Protein AF-A0A257JVA7-F1 (afdb_monomer_lite)

Secondary structure (DSSP, 8-state):
-HHHHHHHHHHHHHHHHHHHHHHHHHHHHHHHHT---PPPEEEEEEEEEEEEETT--EEEEESS--SSSPB-TT-EEEEEETT-TTSEEEEEEEEEEEEETT--EEEEEEEEEEEETTSPP-PPEEEEE-EEEEEE-SSSSEEEEEEE----EETTTTPPSEEEEEEEEEEEEETTTEEEEE-BTTBPEEEEEEEE--EEEEE-SS-SS--EEEEEEEESSSPPTTEES----S-TTS--B--SSSSS---S-B-SSSBS----S-TTS--B--SS-SS---S-B-SSSBS----S-TTS--B--SSSSS---S-B-SSSBS----S-TTS-----SSSSS-PPP-

Sequence (346 aa):
MILITLYQIKTKKEIMKRNLHFQSALLFLLFCCLQQAHGQSAGFNSTFIVLDINNGGNAYFDLQAATGNPDFQGANLGNFCEGSGNGIILKGAEHNVYKCGSCDLTNTRLYYSIYPTGSPSGSFVSNTIGYSLGNANGCGGADQRWSDTGYATNLLSGLTPGNYTIEVYSDASTTCFGTIFASNSSNNYKATFTVSGNLTYYVDSDGDGFGNNAGQQVSCMGTPIGYAANNTDCNDNQLQYLDSDGDGFGSNILVGCGVPNNSDCNDAQLQYLDADADGFGANTLVGCGVANNGDCNDGQFQYLDSDGDGFGSVTLVGCGVPNSSDCNDNQLQYLDADGDGFGRNR

Structure (mmCIF, N/CA/C/O backbone):
data_AF-A0A257JVA7-F1
#
_entry.id   AF-A0A257JVA7-F1
#
loop_
_atom_site.group_PDB
_atom_site.id
_atom_site.type_symbol
_atom_site.label_atom_id
_atom_site.label_alt_id
_atom_site.label_comp_id
_atom_site.label_asym_id
_atom_site.label_entity_id
_atom_site.label_seq_id
_atom_site.pdbx_PDB_ins_code
_atom_site.Cartn_x
_atom_site.Cartn_y
_atom_site.Cartn_z
_atom_site.occupancy
_atom_site.B_iso_or_equiv
_atom_site.auth_seq_id
_atom_site.auth_comp_id
_atom_site.auth_asym_id
_atom_site.auth_atom_id
_atom_site.pdbx_PDB_model_num
ATOM 1 N N . MET A 1 1 ? 50.032 -6.813 -105.712 1.00 62.25 1 MET A N 1
ATOM 2 C CA . MET A 1 1 ? 50.123 -7.765 -104.579 1.00 62.25 1 MET A CA 1
ATOM 3 C C . MET A 1 1 ? 50.244 -7.058 -103.223 1.00 62.25 1 MET A C 1
ATOM 5 O O . MET A 1 1 ? 49.449 -7.350 -102.347 1.00 62.25 1 MET A O 1
ATOM 9 N N . ILE A 1 2 ? 51.130 -6.065 -103.062 1.00 65.31 2 ILE A N 1
ATOM 10 C CA . ILE A 1 2 ? 51.379 -5.355 -101.782 1.00 65.31 2 ILE A CA 1
ATOM 11 C C . ILE A 1 2 ? 50.158 -4.574 -101.238 1.00 65.31 2 ILE A C 1
ATOM 13 O O . ILE A 1 2 ? 49.903 -4.589 -100.035 1.00 65.31 2 ILE A O 1
ATOM 17 N N . LEU A 1 3 ? 49.363 -3.936 -102.108 1.00 62.28 3 LEU A N 1
ATOM 18 C CA . LEU A 1 3 ? 48.208 -3.118 -101.695 1.00 62.28 3 LEU A CA 1
ATOM 19 C C . LEU A 1 3 ? 47.080 -3.933 -101.029 1.00 62.28 3 LEU A C 1
ATOM 21 O O . LEU A 1 3 ? 46.464 -3.475 -100.070 1.00 62.28 3 LEU A O 1
ATOM 25 N N . ILE A 1 4 ? 46.836 -5.157 -101.513 1.00 68.69 4 ILE A N 1
ATOM 26 C CA . ILE A 1 4 ? 45.803 -6.059 -100.976 1.00 68.69 4 ILE A CA 1
ATOM 27 C C . ILE A 1 4 ? 46.220 -6.556 -99.588 1.00 68.69 4 ILE A C 1
ATOM 29 O O . ILE A 1 4 ? 45.411 -6.565 -98.663 1.00 68.69 4 ILE A O 1
ATOM 33 N N . THR A 1 5 ? 47.501 -6.889 -99.415 1.00 68.69 5 THR A N 1
ATOM 34 C CA . THR A 1 5 ? 48.052 -7.330 -98.130 1.00 68.69 5 THR A CA 1
ATOM 35 C C . THR A 1 5 ? 47.958 -6.232 -97.066 1.00 68.69 5 THR A C 1
ATOM 37 O O . THR A 1 5 ? 47.549 -6.505 -95.940 1.00 68.69 5 THR A O 1
ATOM 40 N N . LEU A 1 6 ? 48.250 -4.973 -97.415 1.00 67.44 6 LEU A N 1
ATOM 41 C CA . LEU A 1 6 ? 48.135 -3.836 -96.490 1.00 67.44 6 LEU A CA 1
ATOM 42 C C . LEU A 1 6 ? 46.682 -3.542 -96.081 1.00 67.44 6 LEU A C 1
ATOM 44 O O . LEU A 1 6 ? 46.425 -3.264 -94.908 1.00 67.44 6 LEU A O 1
ATOM 48 N N . TYR A 1 7 ? 45.729 -3.644 -97.015 1.00 71.56 7 TYR A N 1
ATOM 49 C CA . TYR A 1 7 ? 44.305 -3.473 -96.710 1.00 71.56 7 TYR A CA 1
ATOM 50 C C . TYR A 1 7 ? 43.803 -4.554 -95.744 1.00 71.56 7 TYR A C 1
ATOM 52 O O . TYR A 1 7 ? 43.194 -4.222 -94.730 1.00 71.56 7 TYR A O 1
ATOM 60 N N . GLN A 1 8 ? 44.150 -5.821 -96.001 1.00 68.38 8 GLN A N 1
ATOM 61 C CA . GLN A 1 8 ? 43.796 -6.956 -95.139 1.00 68.38 8 GLN A CA 1
ATOM 62 C C . GLN A 1 8 ? 44.398 -6.841 -93.731 1.00 68.38 8 GLN A C 1
ATOM 64 O O . GLN A 1 8 ? 43.749 -7.182 -92.746 1.00 68.38 8 GLN A O 1
ATOM 69 N N . ILE A 1 9 ? 45.619 -6.314 -93.598 1.00 69.62 9 ILE A N 1
ATOM 70 C CA . ILE A 1 9 ? 46.236 -6.060 -92.287 1.00 69.62 9 ILE A CA 1
ATOM 71 C C . ILE A 1 9 ? 45.496 -4.939 -91.542 1.00 69.62 9 ILE A C 1
ATOM 73 O O . ILE A 1 9 ? 45.253 -5.062 -90.340 1.00 69.62 9 ILE A O 1
ATOM 77 N N . LYS A 1 10 ? 45.101 -3.862 -92.236 1.00 71.75 10 LYS A N 1
ATOM 78 C CA . LYS A 1 10 ? 44.374 -2.735 -91.631 1.00 71.75 10 LYS A C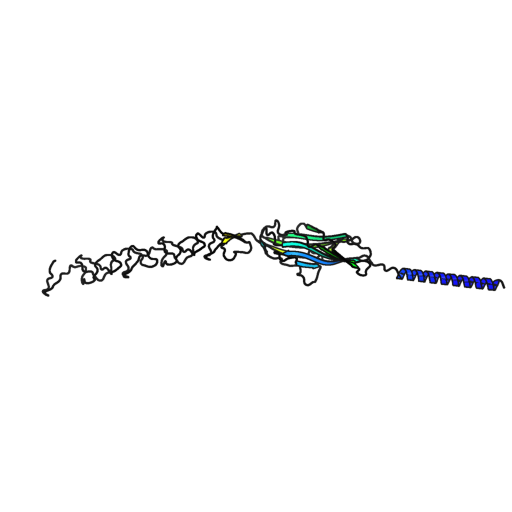A 1
ATOM 79 C C . LYS A 1 10 ? 42.984 -3.156 -91.144 1.00 71.75 10 LYS A C 1
ATOM 81 O O . LYS A 1 10 ? 42.646 -2.869 -90.000 1.00 71.75 10 LYS A O 1
ATOM 86 N N . THR A 1 11 ? 42.215 -3.894 -91.946 1.00 70.56 11 THR A N 1
ATOM 87 C CA . THR A 1 11 ? 40.908 -4.435 -91.527 1.00 70.56 11 THR A CA 1
ATOM 88 C C . THR A 1 11 ? 41.042 -5.430 -90.382 1.00 70.56 11 THR A C 1
ATOM 90 O O . THR A 1 11 ? 40.291 -5.338 -89.414 1.00 70.56 11 THR A O 1
ATOM 93 N N . LYS A 1 12 ? 42.031 -6.333 -90.418 1.00 71.19 12 LYS A N 1
ATOM 94 C CA . LYS A 1 12 ? 42.265 -7.289 -89.323 1.00 71.19 12 LYS A CA 1
ATOM 95 C C . LYS A 1 12 ? 42.646 -6.581 -88.016 1.00 71.19 12 LYS A C 1
ATOM 97 O O . LYS A 1 12 ? 42.184 -6.982 -86.952 1.00 71.19 12 LYS A O 1
ATOM 102 N N . LYS A 1 13 ? 43.436 -5.501 -88.089 1.00 72.19 13 LYS A N 1
ATOM 103 C CA . LYS A 1 13 ? 43.816 -4.669 -86.934 1.00 72.19 13 LYS A CA 1
ATOM 104 C C . LYS A 1 13 ? 42.619 -3.919 -86.341 1.00 72.19 13 LYS A C 1
ATOM 106 O O . LYS A 1 13 ? 42.483 -3.878 -85.123 1.00 72.19 13 LYS A O 1
ATOM 111 N N . GLU A 1 14 ? 41.740 -3.370 -87.175 1.00 71.44 14 GLU A N 1
ATOM 112 C CA . GLU A 1 14 ? 40.527 -2.682 -86.709 1.00 71.44 14 GLU A CA 1
ATOM 113 C C . GLU A 1 14 ? 39.482 -3.658 -86.134 1.00 71.44 14 GLU A C 1
ATOM 115 O O . GLU A 1 14 ? 38.865 -3.365 -85.111 1.00 71.44 14 GLU A O 1
ATOM 120 N N . ILE A 1 15 ? 39.352 -4.869 -86.694 1.00 71.38 15 ILE A N 1
ATOM 121 C CA . ILE A 1 15 ? 38.522 -5.943 -86.116 1.00 71.38 15 ILE A CA 1
ATOM 122 C C . ILE A 1 15 ? 39.077 -6.393 -84.755 1.00 71.38 15 ILE A C 1
ATOM 124 O O . ILE A 1 15 ? 38.313 -6.538 -83.802 1.00 71.38 15 ILE A O 1
ATOM 128 N N . MET A 1 16 ? 40.400 -6.562 -84.629 1.00 70.56 16 MET A N 1
ATOM 129 C CA . MET A 1 16 ? 41.038 -6.912 -83.353 1.00 70.56 16 MET A CA 1
ATOM 130 C C . MET A 1 16 ? 40.849 -5.827 -82.289 1.00 70.56 16 MET A C 1
ATOM 132 O O . MET A 1 16 ? 40.529 -6.161 -81.153 1.00 70.56 16 MET A O 1
ATOM 136 N N . LYS A 1 17 ? 40.979 -4.540 -82.640 1.00 67.81 17 LYS A N 1
ATOM 137 C CA . LYS A 1 17 ? 40.701 -3.435 -81.707 1.00 67.81 17 LYS A CA 1
ATOM 138 C C . LYS A 1 17 ? 39.245 -3.428 -81.252 1.00 67.81 17 LYS A C 1
ATOM 140 O O . LYS A 1 17 ? 38.985 -3.292 -80.063 1.00 67.81 17 LYS A O 1
ATOM 145 N N . ARG A 1 18 ? 38.293 -3.605 -82.173 1.00 69.19 18 ARG A N 1
ATOM 146 C CA . ARG A 1 18 ? 36.862 -3.621 -81.838 1.00 69.19 18 ARG A CA 1
ATOM 147 C C . ARG A 1 18 ? 36.499 -4.802 -80.933 1.00 69.19 18 ARG A C 1
ATOM 149 O O . ARG A 1 18 ? 35.750 -4.617 -79.980 1.00 69.19 18 ARG A O 1
ATOM 156 N N . ASN A 1 19 ? 37.076 -5.979 -81.181 1.00 69.69 19 ASN A N 1
ATOM 157 C CA . ASN A 1 19 ? 36.908 -7.149 -80.316 1.00 69.69 19 ASN A CA 1
ATOM 158 C C . ASN A 1 19 ? 37.582 -6.962 -78.952 1.00 69.69 19 ASN A C 1
ATOM 160 O O . ASN A 1 19 ? 37.012 -7.373 -77.948 1.00 69.69 19 ASN A O 1
ATOM 164 N N . LEU A 1 20 ? 38.744 -6.302 -78.900 1.00 70.38 20 LEU A N 1
ATOM 165 C CA . LEU A 1 20 ? 39.410 -5.962 -77.645 1.00 70.38 20 LEU A CA 1
ATOM 166 C C . LEU A 1 20 ? 38.545 -5.007 -76.816 1.00 70.38 20 LEU A C 1
ATOM 168 O O . LEU A 1 20 ? 38.257 -5.316 -75.671 1.00 70.38 20 LEU A O 1
ATOM 172 N N . HIS A 1 21 ? 38.033 -3.922 -77.405 1.00 71.88 21 HIS A N 1
ATOM 173 C CA . HIS A 1 21 ? 37.126 -2.997 -76.716 1.00 71.88 21 HIS A CA 1
ATOM 174 C C . HIS A 1 21 ? 35.820 -3.668 -76.264 1.00 71.88 21 HIS A C 1
ATOM 176 O O . HIS A 1 21 ? 35.348 -3.387 -75.167 1.00 71.88 21 HIS A O 1
ATOM 182 N N . PHE A 1 22 ? 35.258 -4.581 -77.064 1.00 72.56 22 PHE A N 1
ATOM 183 C CA . PHE A 1 22 ? 34.057 -5.334 -76.695 1.00 72.56 22 PHE A CA 1
ATOM 184 C C . PHE A 1 22 ? 34.316 -6.315 -75.541 1.00 72.56 22 PHE A C 1
ATOM 186 O O . PHE A 1 22 ? 33.516 -6.388 -74.613 1.00 72.56 22 PHE A O 1
ATOM 193 N N . GLN A 1 23 ? 35.452 -7.021 -75.543 1.00 73.06 23 GLN A N 1
ATOM 194 C CA . GLN A 1 23 ? 35.838 -7.898 -74.433 1.00 73.06 23 GLN A CA 1
ATOM 195 C C . GLN A 1 23 ? 36.198 -7.117 -73.169 1.00 73.06 23 GLN A C 1
ATOM 197 O O . GLN A 1 23 ? 35.818 -7.536 -72.080 1.00 73.06 23 GLN A O 1
ATOM 202 N N . SER A 1 24 ? 36.861 -5.965 -73.293 1.00 71.88 24 SER A N 1
ATOM 203 C CA . SER A 1 24 ? 37.104 -5.063 -72.164 1.00 71.88 24 SER A CA 1
ATOM 204 C C . SER A 1 24 ? 35.794 -4.539 -71.577 1.00 71.88 24 SER A C 1
ATOM 206 O O . SER A 1 24 ? 35.646 -4.527 -70.362 1.00 71.88 24 SER A O 1
ATOM 208 N N . ALA A 1 25 ? 34.826 -4.165 -72.420 1.00 72.62 25 ALA A N 1
ATOM 209 C CA . ALA A 1 25 ? 33.511 -3.711 -71.975 1.00 72.62 25 ALA A CA 1
ATOM 210 C C . ALA A 1 25 ? 32.713 -4.832 -71.293 1.00 72.62 25 ALA A C 1
ATOM 212 O O . ALA A 1 25 ? 32.125 -4.592 -70.245 1.00 72.62 25 ALA A O 1
ATOM 213 N N . LEU A 1 26 ? 32.738 -6.058 -71.832 1.00 71.00 26 LEU A N 1
ATOM 214 C CA . LEU A 1 26 ? 32.073 -7.217 -71.230 1.00 71.00 26 LEU A CA 1
ATOM 215 C C . LEU A 1 26 ? 32.715 -7.609 -69.893 1.00 71.00 26 LEU A C 1
ATOM 217 O O . LEU A 1 26 ? 31.995 -7.889 -68.943 1.00 71.00 26 LEU A O 1
ATOM 221 N N . LEU A 1 27 ? 34.050 -7.581 -69.795 1.00 68.06 27 LEU A N 1
ATOM 222 C CA . LEU A 1 27 ? 34.776 -7.846 -68.551 1.00 68.06 27 LEU A CA 1
ATOM 223 C C . LEU A 1 27 ? 34.483 -6.771 -67.496 1.00 68.06 27 LEU A C 1
ATOM 225 O O . LEU A 1 27 ? 34.291 -7.105 -66.334 1.00 68.06 27 LEU A O 1
ATOM 229 N N . PHE A 1 28 ? 34.382 -5.503 -67.902 1.00 65.56 28 PHE A N 1
ATOM 230 C CA . PHE A 1 28 ? 34.006 -4.400 -67.017 1.00 65.56 28 PHE A CA 1
ATOM 231 C C . PHE A 1 28 ? 32.548 -4.516 -66.547 1.00 65.56 28 PHE A C 1
ATOM 233 O O . PHE A 1 28 ? 32.272 -4.293 -65.375 1.00 65.56 28 PHE A O 1
ATOM 240 N N . LEU A 1 29 ? 31.623 -4.936 -67.420 1.00 64.44 29 LEU A N 1
ATOM 241 C CA . LEU A 1 29 ? 30.220 -5.193 -67.066 1.00 64.44 29 LEU A CA 1
ATOM 242 C C . LEU A 1 29 ? 30.076 -6.405 -66.135 1.00 64.44 29 LEU A C 1
ATOM 244 O O . LEU A 1 29 ? 29.329 -6.336 -65.166 1.00 64.44 29 LEU A O 1
ATOM 248 N N . LEU A 1 30 ? 30.832 -7.481 -66.379 1.00 63.28 30 LEU A N 1
ATOM 249 C CA . LEU A 1 30 ? 30.880 -8.654 -65.504 1.00 63.28 30 LEU A CA 1
ATOM 250 C C . LEU A 1 30 ? 31.453 -8.283 -64.127 1.00 63.28 30 LEU A C 1
ATOM 252 O O . LEU A 1 30 ? 30.911 -8.697 -63.109 1.00 63.28 30 LEU A O 1
ATOM 256 N N . PHE A 1 31 ? 32.501 -7.454 -64.095 1.00 63.22 31 PHE A N 1
ATOM 257 C CA . PHE A 1 31 ? 33.099 -6.927 -62.867 1.00 63.22 31 PHE A CA 1
ATOM 258 C C . PHE A 1 31 ? 32.129 -6.008 -62.104 1.00 63.22 31 PHE A C 1
ATOM 260 O O . PHE A 1 31 ? 32.040 -6.101 -60.885 1.00 63.22 31 PHE A O 1
ATOM 267 N N . CYS A 1 32 ? 31.337 -5.193 -62.810 1.00 58.47 32 CYS A N 1
ATOM 268 C CA . CYS A 1 32 ? 30.291 -4.354 -62.214 1.00 58.47 32 CYS A CA 1
ATOM 269 C C . CYS A 1 32 ? 29.108 -5.183 -61.676 1.00 58.47 32 CYS A C 1
ATOM 271 O O . CYS A 1 32 ? 28.587 -4.888 -60.607 1.00 58.47 32 CYS A O 1
ATOM 273 N N . CYS A 1 33 ? 28.708 -6.256 -62.368 1.00 56.75 33 CYS A N 1
ATOM 274 C CA . CYS A 1 33 ? 27.660 -7.175 -61.903 1.00 56.75 33 CYS A CA 1
ATOM 275 C C . CYS A 1 33 ? 28.104 -8.073 -60.733 1.00 56.75 33 CYS A C 1
ATOM 277 O O . CYS A 1 33 ? 27.251 -8.607 -60.029 1.00 56.75 33 CYS A O 1
ATOM 279 N N . LEU A 1 34 ? 29.414 -8.241 -60.517 1.00 56.31 34 LEU A N 1
ATOM 280 C CA . LEU A 1 34 ? 29.990 -8.994 -59.395 1.00 56.31 34 LEU A CA 1
ATOM 281 C C . LEU A 1 34 ? 30.154 -8.153 -58.117 1.00 56.31 34 LEU A C 1
ATOM 283 O O . LEU A 1 34 ? 30.381 -8.717 -57.049 1.00 56.31 34 LEU A O 1
ATOM 287 N N . GLN A 1 35 ? 30.032 -6.824 -58.194 1.00 58.47 35 GLN A N 1
ATOM 288 C CA . GLN A 1 35 ? 30.103 -5.942 -57.030 1.00 58.47 35 GLN A CA 1
ATOM 289 C C . GLN A 1 35 ? 28.697 -5.612 -56.520 1.00 58.47 35 GLN A C 1
ATOM 291 O O . GLN A 1 35 ? 28.107 -4.593 -56.873 1.00 58.47 35 GLN A O 1
ATOM 296 N N . GLN A 1 36 ? 28.158 -6.466 -55.646 1.00 62.56 36 GLN A N 1
ATOM 297 C CA . GLN A 1 36 ? 27.020 -6.099 -54.798 1.00 62.56 36 GLN A CA 1
ATOM 298 C C . GLN A 1 36 ? 27.491 -5.074 -53.753 1.00 62.56 36 GLN A C 1
ATOM 300 O O . GLN A 1 36 ? 27.864 -5.415 -52.633 1.00 62.56 36 GLN A O 1
ATOM 305 N N . ALA A 1 37 ? 27.542 -3.799 -54.140 1.00 66.19 37 ALA A N 1
ATOM 306 C CA . ALA A 1 37 ? 27.802 -2.705 -53.216 1.00 66.19 37 ALA A CA 1
ATOM 307 C C . ALA A 1 37 ? 26.520 -2.407 -52.425 1.00 66.19 37 ALA A C 1
ATOM 309 O O . ALA A 1 37 ? 25.579 -1.808 -52.945 1.00 66.19 37 ALA A O 1
ATOM 310 N N . HIS A 1 38 ? 26.472 -2.847 -51.169 1.00 81.75 38 HIS A N 1
ATOM 311 C CA . HIS A 1 38 ? 25.383 -2.505 -50.258 1.00 81.75 38 HIS A CA 1
ATOM 312 C C . HIS A 1 38 ? 25.655 -1.156 -49.583 1.00 81.75 38 HIS A C 1
ATOM 314 O O . HIS A 1 38 ? 26.766 -0.901 -49.114 1.00 81.75 38 HIS A O 1
ATOM 320 N N . GLY A 1 39 ? 24.636 -0.295 -49.521 1.00 87.94 39 GLY A N 1
ATOM 321 C CA . GLY A 1 39 ? 24.706 0.947 -48.752 1.00 87.94 39 GLY A CA 1
ATOM 322 C C . GLY A 1 39 ? 24.904 0.669 -47.259 1.00 87.94 39 GLY A C 1
ATOM 323 O O . GLY A 1 39 ? 24.384 -0.313 -46.729 1.00 87.94 39 GLY A O 1
ATOM 324 N N . GLN A 1 40 ? 25.662 1.531 -46.580 1.00 93.00 40 GLN A N 1
ATOM 325 C CA . GLN A 1 40 ? 25.812 1.458 -45.128 1.00 93.00 40 GLN A CA 1
ATOM 326 C C . GLN A 1 40 ? 24.536 1.976 -44.456 1.00 93.00 40 GLN A C 1
ATOM 328 O O . GLN A 1 40 ? 24.093 3.087 -44.737 1.00 93.00 40 GLN A O 1
ATOM 333 N N . SER A 1 41 ? 23.962 1.180 -43.560 1.00 94.56 41 SER A N 1
ATOM 334 C CA . SER A 1 41 ? 22.820 1.557 -42.718 1.00 94.56 41 SER A CA 1
ATOM 335 C C . SER A 1 41 ? 22.896 0.804 -41.398 1.00 94.56 41 SER A C 1
ATOM 337 O O . SER A 1 41 ? 23.364 -0.333 -41.379 1.00 94.56 41 SER A O 1
ATOM 339 N N . ALA A 1 42 ? 22.419 1.405 -40.315 1.00 95.56 42 ALA A N 1
ATOM 340 C CA . ALA A 1 42 ? 22.207 0.716 -39.049 1.00 95.56 42 ALA A CA 1
ATOM 341 C C . ALA A 1 42 ? 21.023 1.342 -38.307 1.00 95.56 42 ALA A C 1
ATOM 343 O O . ALA A 1 42 ? 20.740 2.526 -38.493 1.00 95.56 42 ALA A O 1
ATOM 344 N N . GLY A 1 43 ? 20.334 0.550 -37.493 1.00 95.12 43 GLY A N 1
ATOM 345 C CA . GLY A 1 43 ? 19.116 0.985 -36.820 1.00 95.12 43 GLY A CA 1
ATOM 346 C C . GLY A 1 43 ? 18.618 -0.008 -35.781 1.00 95.12 43 GLY A C 1
ATOM 347 O O . GLY A 1 43 ? 19.083 -1.146 -35.712 1.00 95.12 43 GLY A O 1
ATOM 348 N N . PHE A 1 44 ? 17.637 0.424 -34.995 1.00 96.38 44 PHE A N 1
ATOM 349 C CA . PHE A 1 44 ? 16.863 -0.457 -34.129 1.00 96.38 44 PHE A CA 1
ATOM 350 C C . PHE A 1 44 ? 15.669 -1.017 -34.901 1.00 96.38 44 PHE A C 1
ATOM 352 O O . PHE A 1 44 ? 14.904 -0.253 -35.487 1.00 96.38 44 PHE A O 1
ATOM 359 N N . ASN A 1 45 ? 15.502 -2.336 -34.867 1.00 95.62 45 ASN A N 1
ATOM 360 C CA . ASN A 1 45 ? 14.272 -3.011 -35.273 1.00 95.62 45 ASN A CA 1
ATOM 361 C C . ASN A 1 45 ? 13.270 -3.001 -34.122 1.00 95.62 45 ASN A C 1
ATOM 363 O O . ASN A 1 45 ? 12.123 -2.606 -34.310 1.00 95.62 45 ASN A O 1
ATOM 367 N N . SER A 1 46 ? 13.720 -3.407 -32.930 1.00 97.25 46 SER A N 1
ATOM 368 C CA . SER A 1 46 ? 12.908 -3.344 -31.724 1.00 97.25 46 SER A CA 1
ATOM 369 C C . SER A 1 46 ? 13.728 -3.132 -30.459 1.00 97.25 46 SER A C 1
ATOM 371 O O . SER A 1 46 ? 14.893 -3.529 -30.391 1.00 97.25 46 SER A O 1
ATOM 373 N N . THR A 1 47 ? 13.121 -2.517 -29.447 1.00 98.31 47 THR A N 1
ATOM 374 C CA . THR A 1 47 ? 13.735 -2.352 -28.124 1.00 98.31 47 THR A CA 1
ATOM 375 C C . THR A 1 47 ? 12.752 -2.685 -27.012 1.00 98.31 47 THR A C 1
ATOM 377 O O . THR A 1 47 ? 11.554 -2.430 -27.137 1.00 98.31 47 THR A O 1
ATOM 380 N N . PHE A 1 48 ? 13.284 -3.240 -25.924 1.00 98.62 48 PHE A N 1
ATOM 381 C CA . PHE A 1 48 ? 12.533 -3.608 -24.730 1.00 98.62 48 PHE A CA 1
ATOM 382 C C . PHE A 1 48 ? 13.325 -3.242 -23.477 1.00 98.62 48 PHE A C 1
ATOM 384 O O . PHE A 1 48 ? 14.541 -3.438 -23.440 1.00 98.62 48 PHE A O 1
ATOM 391 N N . ILE A 1 49 ? 12.635 -2.789 -22.433 1.00 98.69 49 ILE A N 1
ATOM 392 C CA . ILE A 1 49 ? 13.175 -2.757 -21.067 1.00 98.69 49 ILE A CA 1
ATOM 393 C C . ILE A 1 49 ? 12.710 -4.009 -20.325 1.00 98.69 49 ILE A C 1
ATOM 395 O O . ILE A 1 49 ? 11.569 -4.438 -20.479 1.00 98.69 49 ILE A O 1
ATOM 399 N N . VAL A 1 50 ? 13.594 -4.604 -19.526 1.00 98.56 50 VAL A N 1
ATOM 400 C CA . VAL A 1 50 ? 13.286 -5.799 -18.737 1.00 98.56 50 VAL A CA 1
ATOM 401 C C . VAL A 1 50 ? 13.231 -5.430 -17.262 1.00 98.56 50 VAL A C 1
ATOM 403 O O . VAL A 1 50 ? 14.235 -5.001 -16.681 1.00 98.56 50 VAL A O 1
ATOM 406 N N . LEU A 1 51 ? 12.061 -5.618 -16.659 1.00 98.50 51 LEU A N 1
ATOM 407 C CA . LEU A 1 51 ? 11.796 -5.357 -15.247 1.00 98.50 51 LEU A CA 1
ATOM 408 C C . LEU A 1 51 ? 11.366 -6.648 -14.551 1.00 98.50 51 LEU A C 1
ATOM 410 O O . LEU A 1 51 ? 10.664 -7.465 -15.137 1.00 98.50 51 LEU A O 1
ATOM 414 N N . ASP A 1 52 ? 11.759 -6.812 -13.296 1.00 97.56 52 ASP A N 1
ATOM 415 C CA . ASP A 1 52 ? 11.178 -7.794 -12.382 1.00 97.56 52 ASP A CA 1
ATOM 416 C C . ASP A 1 52 ? 10.402 -7.023 -11.316 1.00 97.56 52 ASP A C 1
ATOM 418 O O . ASP A 1 52 ? 10.975 -6.231 -10.560 1.00 97.56 52 ASP A O 1
ATOM 422 N N . ILE A 1 53 ? 9.081 -7.184 -11.338 1.00 96.12 53 ILE A N 1
ATOM 423 C CA . ILE A 1 53 ? 8.153 -6.456 -10.476 1.00 96.12 53 ILE A CA 1
ATOM 424 C C . ILE A 1 53 ? 7.592 -7.437 -9.453 1.00 96.12 53 ILE A C 1
ATOM 426 O O . ILE A 1 53 ? 6.994 -8.445 -9.829 1.00 96.12 53 ILE A O 1
ATOM 430 N N . ASN A 1 54 ? 7.760 -7.133 -8.165 1.00 92.56 54 ASN A N 1
ATOM 431 C CA . ASN A 1 54 ? 7.286 -7.950 -7.044 1.00 92.56 54 ASN A CA 1
ATOM 432 C C . ASN A 1 54 ? 7.755 -9.420 -7.094 1.00 92.56 54 ASN A C 1
ATOM 434 O O . ASN A 1 54 ? 6.990 -10.322 -6.751 1.00 92.56 54 ASN A O 1
ATOM 438 N N . ASN A 1 55 ? 9.002 -9.668 -7.516 1.00 92.56 55 ASN A N 1
ATOM 439 C CA . ASN A 1 55 ? 9.553 -11.014 -7.746 1.00 92.56 55 ASN A CA 1
ATOM 440 C C . ASN A 1 55 ? 8.719 -11.870 -8.725 1.00 92.56 55 ASN A C 1
ATOM 442 O O . ASN A 1 55 ? 8.683 -13.097 -8.611 1.00 92.56 55 ASN A O 1
ATOM 446 N N . GLY A 1 56 ? 8.025 -11.237 -9.674 1.00 93.94 56 GLY A N 1
ATOM 447 C CA . GLY A 1 56 ? 7.256 -11.912 -10.722 1.00 93.94 56 GLY A CA 1
ATOM 448 C C . GLY A 1 56 ? 8.125 -12.541 -11.818 1.00 93.94 56 GLY A C 1
ATOM 449 O O . GLY A 1 56 ? 7.609 -13.271 -12.666 1.00 93.94 56 GLY A O 1
ATOM 450 N N . GLY A 1 57 ? 9.434 -12.280 -11.799 1.00 94.81 57 GLY A N 1
ATOM 451 C CA . GLY A 1 57 ? 10.374 -12.683 -12.835 1.00 94.81 57 GLY A CA 1
ATOM 452 C C . GLY A 1 57 ? 10.482 -11.646 -13.953 1.00 94.81 57 GLY A C 1
ATOM 453 O O . GLY A 1 57 ? 9.851 -10.592 -13.931 1.00 94.81 57 GLY A O 1
ATOM 454 N N . ASN A 1 58 ? 11.323 -11.938 -14.946 1.00 97.25 58 ASN A N 1
ATOM 455 C CA . ASN A 1 58 ? 11.645 -10.994 -16.014 1.00 97.25 58 ASN A CA 1
ATOM 456 C C . ASN A 1 58 ? 10.434 -10.739 -16.931 1.00 97.25 58 ASN A C 1
ATOM 458 O O . ASN A 1 58 ? 10.080 -11.593 -17.745 1.00 97.25 58 ASN A O 1
ATOM 462 N N . ALA A 1 59 ? 9.871 -9.536 -16.860 1.00 97.31 59 ALA A N 1
ATOM 463 C CA . ALA A 1 59 ? 8.884 -9.015 -17.794 1.00 97.31 59 ALA A CA 1
ATOM 464 C C . ALA A 1 59 ? 9.557 -8.076 -18.804 1.00 97.31 59 ALA A C 1
ATOM 466 O O . ALA A 1 59 ? 10.266 -7.143 -18.425 1.00 97.31 59 ALA A O 1
ATOM 467 N N . TYR A 1 60 ? 9.325 -8.323 -20.090 1.00 98.44 60 TYR A N 1
ATOM 468 C CA . TYR A 1 60 ? 9.768 -7.456 -21.179 1.00 98.44 60 TYR A CA 1
ATOM 469 C C . TYR A 1 60 ? 8.659 -6.448 -21.446 1.00 98.44 60 TYR A C 1
ATOM 471 O O . TYR A 1 60 ? 7.519 -6.855 -21.637 1.00 98.44 60 TYR A O 1
ATOM 479 N N . PHE A 1 61 ? 8.985 -5.161 -21.452 1.00 98.62 61 PHE A N 1
ATOM 480 C CA . PHE A 1 61 ? 8.060 -4.107 -21.849 1.00 98.62 61 PHE A CA 1
ATOM 481 C C . PHE A 1 61 ? 8.468 -3.544 -23.205 1.00 98.62 61 PHE A C 1
ATOM 483 O O . PHE A 1 61 ? 9.644 -3.229 -23.417 1.00 98.62 61 PHE A O 1
ATOM 490 N N . ASP A 1 62 ? 7.494 -3.406 -24.098 1.00 98.38 62 ASP A N 1
ATOM 491 C CA . ASP A 1 62 ? 7.675 -2.838 -25.426 1.00 98.38 62 ASP A CA 1
ATOM 492 C C . ASP A 1 62 ? 8.049 -1.357 -25.310 1.00 98.38 62 ASP A C 1
ATOM 494 O O . ASP A 1 62 ? 7.377 -0.569 -24.646 1.00 98.38 62 ASP A O 1
ATOM 498 N N . LEU A 1 63 ? 9.167 -0.995 -25.945 1.00 97.94 63 LEU A N 1
ATOM 499 C CA . LEU A 1 63 ? 9.557 0.389 -26.192 1.00 97.94 63 LEU A CA 1
ATOM 500 C C . LEU A 1 63 ? 9.318 0.670 -27.679 1.00 97.94 63 LEU A C 1
ATOM 502 O O . LEU A 1 63 ? 8.192 0.909 -28.103 1.00 97.94 63 LEU A O 1
ATOM 506 N N . GLN A 1 64 ? 10.356 0.553 -28.514 1.00 95.88 64 GLN A N 1
ATOM 507 C CA . GLN A 1 64 ? 10.214 0.623 -29.966 1.00 95.88 64 GLN A CA 1
ATOM 508 C C . GLN A 1 64 ? 9.779 -0.741 -30.514 1.00 95.88 64 GLN A C 1
ATOM 510 O O . GLN A 1 64 ? 10.488 -1.348 -31.308 1.00 95.88 64 GLN A O 1
ATOM 515 N N . ALA A 1 65 ? 8.657 -1.278 -30.050 1.00 93.75 65 ALA A N 1
ATOM 516 C CA . ALA A 1 65 ? 8.193 -2.606 -30.428 1.00 93.75 65 ALA A CA 1
ATOM 517 C C . ALA A 1 65 ? 6.660 -2.655 -30.469 1.00 93.75 65 ALA A C 1
ATOM 519 O O . ALA A 1 65 ? 5.985 -1.830 -29.866 1.00 93.75 65 ALA A O 1
ATOM 520 N N . ALA A 1 66 ? 6.120 -3.613 -31.218 1.00 92.44 66 ALA A N 1
ATOM 521 C CA . ALA A 1 66 ? 4.691 -3.907 -31.250 1.00 92.44 66 ALA A CA 1
ATOM 522 C C . ALA A 1 66 ? 4.524 -5.428 -31.210 1.00 92.44 66 ALA A C 1
ATOM 524 O O . ALA A 1 66 ? 4.440 -6.088 -32.249 1.00 92.44 66 ALA A O 1
ATOM 525 N N . THR A 1 67 ? 4.585 -5.990 -30.006 1.00 95.62 67 THR A N 1
ATOM 526 C CA . THR A 1 67 ? 4.570 -7.435 -29.759 1.00 95.62 67 THR A CA 1
ATOM 527 C C . THR A 1 67 ? 3.407 -7.829 -28.840 1.00 95.62 67 THR A C 1
ATOM 529 O O . THR A 1 67 ? 2.452 -7.076 -28.674 1.00 95.62 67 THR A O 1
ATOM 532 N N . GLY A 1 68 ? 3.433 -9.052 -28.297 1.00 95.88 68 GLY A N 1
ATOM 533 C CA . GLY A 1 68 ? 2.483 -9.494 -27.268 1.00 95.88 68 GLY A CA 1
ATOM 534 C C . GLY A 1 68 ? 2.884 -9.099 -25.841 1.00 95.88 68 GLY A C 1
ATOM 535 O O . GLY A 1 68 ? 2.156 -9.415 -24.902 1.00 95.88 68 GLY A O 1
ATOM 536 N N . ASN A 1 69 ? 4.041 -8.462 -25.671 1.00 96.94 69 ASN A N 1
ATOM 537 C CA . ASN A 1 69 ? 4.493 -7.932 -24.392 1.00 96.94 69 ASN A CA 1
ATOM 538 C C . ASN A 1 69 ? 3.700 -6.664 -24.011 1.00 96.94 69 ASN A C 1
ATOM 540 O O . ASN A 1 69 ? 3.132 -6.003 -24.882 1.00 96.94 69 ASN A O 1
ATOM 544 N N . PRO A 1 70 ? 3.650 -6.296 -22.719 1.00 97.06 70 PRO A N 1
ATOM 545 C CA . PRO A 1 70 ? 3.052 -5.034 -22.287 1.00 97.06 70 PRO A CA 1
ATOM 546 C C . PRO A 1 70 ? 3.795 -3.816 -22.857 1.00 97.06 70 PRO A C 1
ATOM 548 O O . PRO A 1 70 ? 5.021 -3.789 -22.862 1.00 97.06 70 PRO A O 1
ATOM 551 N N . ASP A 1 71 ? 3.064 -2.779 -23.269 1.00 97.44 71 ASP A N 1
ATOM 552 C CA . ASP A 1 71 ? 3.647 -1.486 -23.657 1.00 97.44 71 ASP A CA 1
ATOM 553 C C . ASP A 1 71 ? 4.186 -0.752 -22.421 1.00 97.44 71 ASP A C 1
ATOM 555 O O . ASP A 1 71 ? 3.512 -0.684 -21.390 1.00 97.44 71 ASP A O 1
ATOM 559 N N . PHE A 1 72 ? 5.403 -0.208 -22.502 1.00 98.38 72 PHE A N 1
ATOM 560 C CA . PHE A 1 72 ? 5.954 0.630 -21.438 1.00 98.38 72 PHE A CA 1
ATOM 561 C C . PHE A 1 72 ? 5.302 2.014 -21.418 1.00 98.38 72 PHE A C 1
ATOM 563 O O . PHE A 1 72 ? 5.159 2.622 -20.354 1.00 98.38 72 PHE A O 1
ATOM 570 N N . GLN A 1 73 ? 4.929 2.548 -22.584 1.00 98.00 73 GLN A N 1
ATOM 571 C CA . GLN A 1 73 ? 4.415 3.906 -22.688 1.00 98.00 73 GLN A CA 1
ATOM 572 C C . GLN A 1 73 ? 3.040 4.027 -22.019 1.00 98.00 73 GLN A C 1
ATOM 574 O O . GLN A 1 73 ? 2.039 3.491 -22.474 1.00 98.00 73 GLN A O 1
ATOM 579 N N . GLY A 1 74 ? 2.976 4.811 -20.946 1.00 97.06 74 GLY A N 1
ATOM 580 C CA . GLY A 1 74 ? 1.761 5.005 -20.156 1.00 97.06 74 GLY A CA 1
ATOM 581 C C . GLY A 1 74 ? 1.460 3.863 -19.184 1.00 97.06 74 GLY A C 1
ATOM 582 O O . GLY A 1 74 ? 0.395 3.880 -18.567 1.00 97.06 74 GLY A O 1
ATOM 583 N N . ALA A 1 75 ? 2.370 2.900 -19.013 1.00 98.12 75 ALA A N 1
ATOM 584 C CA . ALA A 1 75 ? 2.192 1.835 -18.037 1.00 98.12 75 ALA A CA 1
ATOM 585 C C . ALA A 1 75 ? 2.153 2.389 -16.605 1.00 98.12 75 ALA A C 1
ATOM 587 O O . ALA A 1 75 ? 2.941 3.263 -16.238 1.00 98.12 75 ALA A O 1
ATOM 588 N N . ASN A 1 76 ? 1.271 1.826 -15.779 1.00 97.81 76 ASN A N 1
ATOM 589 C CA . ASN A 1 76 ? 1.343 1.948 -14.328 1.00 97.81 76 ASN A CA 1
ATOM 590 C C . ASN A 1 76 ? 1.998 0.676 -13.782 1.00 97.81 76 ASN A C 1
ATOM 592 O O . ASN A 1 76 ? 1.405 -0.400 -13.846 1.00 97.81 76 ASN A O 1
ATOM 596 N N . LEU A 1 77 ? 3.220 0.802 -13.268 1.00 97.62 77 LEU A N 1
ATOM 597 C CA . LEU A 1 77 ? 4.009 -0.327 -12.779 1.00 97.62 77 LEU A CA 1
ATOM 598 C C . LEU A 1 77 ? 3.546 -0.807 -11.395 1.00 97.62 77 LEU A C 1
ATOM 600 O O . LEU A 1 77 ? 3.921 -1.903 -10.990 1.00 97.62 77 LEU A O 1
ATOM 604 N N . GLY A 1 78 ? 2.722 -0.026 -10.688 1.00 95.50 78 GLY A N 1
ATOM 605 C CA . GLY A 1 78 ? 2.093 -0.414 -9.426 1.00 95.50 78 GLY A CA 1
ATOM 606 C C . GLY A 1 78 ? 2.399 0.514 -8.249 1.00 95.50 78 GLY A C 1
ATOM 607 O O . GLY A 1 78 ? 2.929 1.617 -8.405 1.00 95.50 78 GLY A O 1
ATOM 608 N N . ASN A 1 79 ? 2.037 0.045 -7.053 1.00 95.25 79 ASN A N 1
ATOM 609 C CA . ASN A 1 79 ? 2.284 0.715 -5.778 1.00 95.25 79 ASN A CA 1
ATOM 610 C C . ASN A 1 79 ? 3.229 -0.135 -4.922 1.00 95.25 79 ASN A C 1
ATOM 612 O O . ASN A 1 79 ? 3.039 -1.347 -4.814 1.00 95.25 79 ASN A O 1
ATOM 616 N N . PHE A 1 80 ? 4.226 0.499 -4.313 1.00 95.25 80 PHE A N 1
ATOM 617 C CA . PHE A 1 80 ? 5.314 -0.185 -3.622 1.00 95.25 80 PHE A CA 1
ATOM 618 C C . PHE A 1 80 ? 5.591 0.441 -2.267 1.00 95.25 80 PHE A C 1
ATOM 620 O O . PHE A 1 80 ? 5.481 1.652 -2.101 1.00 95.25 80 PHE A O 1
ATOM 627 N N . CYS A 1 81 ? 6.014 -0.374 -1.306 1.00 93.19 81 CYS A N 1
ATOM 628 C CA . CYS A 1 81 ? 6.441 0.142 -0.013 1.00 93.19 81 CYS A CA 1
ATOM 629 C C . CYS A 1 81 ? 7.796 0.832 -0.108 1.00 93.19 81 CYS A C 1
ATOM 631 O O . CYS A 1 81 ? 8.709 0.353 -0.790 1.00 93.19 81 CYS A O 1
ATOM 633 N N . GLU A 1 82 ? 7.923 1.943 0.612 1.00 93.31 82 GLU A N 1
ATOM 634 C CA . GLU A 1 82 ? 9.194 2.617 0.831 1.00 93.31 82 GLU A CA 1
ATOM 635 C C . GLU A 1 82 ? 10.240 1.620 1.345 1.00 93.31 82 GLU A C 1
ATOM 637 O O . GLU A 1 82 ? 9.995 0.837 2.267 1.00 93.31 82 GLU A O 1
ATOM 642 N N . GLY A 1 83 ? 11.414 1.626 0.713 1.00 88.00 83 GLY A N 1
ATOM 643 C CA . GLY A 1 83 ? 12.506 0.719 1.061 1.00 88.00 83 GLY A CA 1
ATOM 644 C C . GLY A 1 83 ? 12.295 -0.742 0.647 1.00 88.00 83 GLY A C 1
ATOM 645 O O . GLY A 1 83 ? 13.122 -1.580 1.005 1.00 88.00 83 GLY A O 1
ATOM 646 N N . SER A 1 84 ? 11.243 -1.075 -0.114 1.00 89.50 84 SER A N 1
ATOM 647 C CA . SER A 1 84 ? 11.032 -2.444 -0.600 1.00 89.50 84 SER A CA 1
ATOM 648 C C . SER A 1 84 ? 12.229 -2.933 -1.422 1.00 89.50 84 SER A C 1
ATOM 650 O O . SER A 1 84 ? 12.611 -2.331 -2.428 1.00 89.50 84 SER A O 1
ATOM 652 N N . GLY A 1 85 ? 12.814 -4.058 -1.001 1.00 85.31 85 GLY A N 1
ATOM 653 C CA . GLY A 1 85 ? 13.968 -4.675 -1.659 1.00 85.31 85 GLY A CA 1
ATOM 654 C C . GLY A 1 85 ? 13.650 -5.357 -2.991 1.00 85.31 85 GLY A C 1
ATOM 655 O O . GLY A 1 85 ? 14.572 -5.591 -3.761 1.00 85.31 85 GLY A O 1
ATOM 656 N N . ASN A 1 86 ? 12.370 -5.642 -3.261 1.00 79.81 86 ASN A N 1
ATOM 657 C CA . ASN A 1 86 ? 11.911 -6.483 -4.374 1.00 79.81 86 ASN A CA 1
ATOM 658 C C . ASN A 1 86 ? 10.752 -5.854 -5.173 1.00 79.81 86 ASN A C 1
ATOM 660 O O . ASN A 1 86 ? 10.026 -6.561 -5.867 1.00 79.81 86 ASN A O 1
ATOM 664 N N . GLY A 1 87 ? 10.520 -4.544 -5.031 1.00 89.50 87 GLY A N 1
ATOM 665 C CA . GLY A 1 87 ? 9.383 -3.878 -5.669 1.00 89.50 87 GLY A CA 1
ATOM 666 C C . GLY A 1 87 ? 9.541 -3.764 -7.186 1.00 89.50 87 GLY A C 1
ATOM 667 O O . GLY A 1 87 ? 8.824 -4.434 -7.922 1.00 89.50 87 GLY A O 1
ATOM 668 N N . ILE A 1 88 ? 10.498 -2.954 -7.656 1.00 96.81 88 ILE A N 1
ATOM 669 C CA . ILE A 1 88 ? 10.832 -2.833 -9.085 1.00 96.81 88 ILE A CA 1
ATOM 670 C C . ILE A 1 88 ? 12.340 -2.998 -9.264 1.00 96.81 88 ILE A C 1
ATOM 672 O O . ILE A 1 88 ? 13.123 -2.121 -8.887 1.00 96.81 88 ILE A O 1
ATOM 676 N N . ILE A 1 89 ? 12.748 -4.106 -9.874 1.00 97.62 89 ILE A N 1
ATOM 677 C CA . ILE A 1 89 ? 14.148 -4.398 -10.170 1.00 97.62 89 ILE A CA 1
ATOM 678 C C . ILE A 1 89 ? 14.389 -4.250 -11.669 1.00 97.62 89 ILE A C 1
ATOM 680 O O . ILE A 1 89 ? 13.771 -4.936 -12.482 1.00 97.62 89 ILE A O 1
ATOM 684 N N . LEU A 1 90 ? 15.328 -3.384 -12.050 1.00 98.12 90 LEU A N 1
ATOM 685 C CA . LEU A 1 90 ? 15.816 -3.332 -13.423 1.00 98.12 90 LEU A CA 1
ATOM 686 C C . LEU A 1 90 ? 16.678 -4.564 -13.692 1.00 98.12 90 LEU A C 1
ATOM 688 O O . LEU A 1 90 ? 17.748 -4.730 -13.098 1.00 98.12 90 LEU A O 1
ATOM 692 N N . LYS A 1 91 ? 16.217 -5.398 -14.622 1.00 98.19 91 LYS A N 1
ATOM 693 C CA . LYS A 1 91 ? 16.919 -6.599 -15.087 1.00 98.19 91 LYS A CA 1
ATOM 694 C C . LYS A 1 91 ? 17.773 -6.317 -16.315 1.00 98.19 91 LYS A C 1
ATOM 696 O O . LYS A 1 91 ? 18.801 -6.966 -16.488 1.00 98.19 91 LYS A O 1
ATOM 701 N N . GLY A 1 92 ? 17.413 -5.302 -17.094 1.00 98.12 92 GLY A N 1
ATOM 702 C CA . GLY A 1 92 ? 18.213 -4.767 -18.190 1.00 98.12 92 GLY A CA 1
ATOM 703 C C . GLY A 1 92 ? 17.345 -4.454 -19.399 1.00 98.12 92 GLY A C 1
ATOM 704 O O . GLY A 1 92 ? 16.303 -3.820 -19.247 1.00 98.12 92 GLY A O 1
ATOM 705 N N . ALA A 1 93 ? 17.777 -4.865 -20.587 1.00 98.62 93 ALA A N 1
ATOM 706 C CA . ALA A 1 93 ? 17.084 -4.594 -21.843 1.00 98.62 93 ALA A CA 1
ATOM 707 C C . ALA A 1 93 ? 17.426 -5.632 -22.917 1.00 98.62 93 ALA A C 1
ATOM 709 O O . ALA A 1 93 ? 18.454 -6.310 -2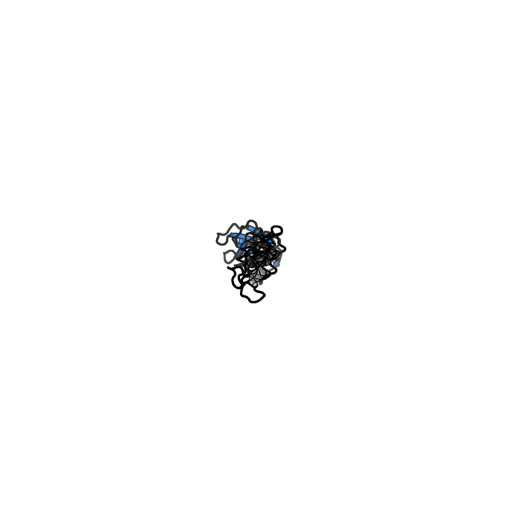2.844 1.00 98.62 93 ALA A O 1
ATOM 710 N N . GLU A 1 94 ? 16.574 -5.693 -23.939 1.00 98.50 94 GLU A N 1
ATOM 711 C CA . GLU A 1 94 ? 16.857 -6.361 -25.208 1.00 98.50 94 GLU A CA 1
ATOM 712 C C . GLU A 1 94 ? 16.724 -5.347 -26.351 1.00 98.50 94 GLU A C 1
ATOM 714 O O . GLU A 1 94 ? 15.714 -4.655 -26.481 1.00 98.50 94 GLU A O 1
ATOM 719 N N . HIS A 1 95 ? 17.750 -5.260 -27.192 1.00 98.50 95 HIS A N 1
ATOM 720 C CA . HIS A 1 95 ? 17.804 -4.417 -28.376 1.00 98.50 95 HIS A CA 1
ATOM 721 C C . HIS A 1 95 ? 18.056 -5.283 -29.610 1.00 98.50 95 HIS A C 1
ATOM 723 O O . HIS A 1 95 ? 19.138 -5.848 -29.794 1.00 98.50 95 HIS A O 1
ATOM 729 N N . ASN A 1 96 ? 17.057 -5.355 -30.483 1.00 97.31 96 ASN A N 1
ATOM 730 C CA . ASN A 1 96 ? 17.176 -5.981 -31.789 1.00 97.31 96 ASN A CA 1
ATOM 731 C C . ASN A 1 96 ? 17.508 -4.898 -32.809 1.00 97.31 96 ASN A C 1
ATOM 733 O O . ASN A 1 96 ? 16.755 -3.942 -32.990 1.00 97.31 96 ASN A O 1
ATOM 737 N N . VAL A 1 97 ? 18.647 -5.042 -33.471 1.00 96.56 97 VAL A N 1
ATOM 738 C CA . VAL A 1 97 ? 19.232 -4.040 -34.364 1.00 96.56 97 VAL A CA 1
ATOM 739 C C . VAL A 1 97 ? 19.528 -4.653 -35.726 1.00 96.56 97 VAL A C 1
ATOM 741 O O . VAL A 1 97 ? 19.766 -5.855 -35.833 1.00 96.56 97 VAL A O 1
ATOM 744 N N . TYR A 1 98 ? 19.551 -3.826 -36.765 1.00 96.00 98 TYR A N 1
ATOM 745 C CA . TYR A 1 98 ? 20.051 -4.207 -38.084 1.00 96.00 98 TYR A CA 1
ATOM 746 C C . TYR A 1 98 ? 21.293 -3.390 -38.428 1.00 96.00 98 TYR A C 1
ATOM 748 O O . TYR A 1 98 ? 21.409 -2.222 -38.048 1.00 96.00 98 TYR A O 1
ATOM 756 N N . LYS A 1 99 ? 22.210 -3.991 -39.189 1.00 94.81 99 LYS A N 1
ATOM 757 C CA . LYS A 1 99 ? 23.323 -3.291 -39.842 1.00 94.81 99 LYS A CA 1
ATOM 758 C C . LYS A 1 99 ? 23.538 -3.817 -41.259 1.00 94.81 99 LYS A C 1
ATOM 760 O O . LYS A 1 99 ? 23.355 -5.008 -41.507 1.00 94.81 99 LYS A O 1
ATOM 765 N N . CYS A 1 100 ? 23.946 -2.937 -42.168 1.00 95.12 100 CYS A N 1
ATOM 766 C CA . CYS A 1 100 ? 24.189 -3.221 -43.583 1.00 95.12 100 CYS A CA 1
ATOM 767 C C . CYS A 1 100 ? 25.531 -2.670 -44.061 1.00 95.12 100 CYS A C 1
ATOM 769 O O . CYS A 1 100 ? 26.056 -1.686 -43.526 1.00 95.12 100 CYS A O 1
ATOM 771 N N . GLY A 1 101 ? 26.063 -3.301 -45.109 1.00 92.12 101 GLY A N 1
ATOM 772 C CA . GLY A 1 101 ? 27.380 -2.997 -45.654 1.00 92.12 101 GLY A CA 1
ATOM 773 C C . GLY A 1 101 ? 28.472 -3.094 -44.586 1.00 92.12 101 GLY A C 1
ATOM 774 O O . GLY A 1 101 ? 28.421 -3.925 -43.685 1.00 92.12 101 GLY A O 1
ATOM 775 N N . SER A 1 102 ? 29.459 -2.201 -44.652 1.00 91.25 102 SER A N 1
ATOM 776 C CA . SER A 1 102 ? 30.545 -2.143 -43.665 1.00 91.25 102 SER A CA 1
ATOM 777 C C . SER A 1 102 ? 30.195 -1.360 -42.393 1.00 91.25 102 SER A C 1
ATOM 779 O O . SER A 1 102 ? 31.105 -0.996 -41.648 1.00 91.25 102 SER A O 1
ATOM 781 N N . CYS A 1 103 ? 28.916 -1.040 -42.158 1.00 93.75 103 CYS A N 1
ATOM 782 C CA . CYS A 1 103 ? 28.533 -0.413 -40.902 1.00 93.75 103 CYS A CA 1
ATOM 783 C C . CYS A 1 103 ? 28.589 -1.427 -39.761 1.00 93.75 103 CYS A C 1
ATOM 785 O O . CYS A 1 103 ? 28.149 -2.575 -39.899 1.00 93.75 103 CYS A O 1
ATOM 787 N N . ASP A 1 104 ? 29.109 -0.982 -38.624 1.00 91.94 104 ASP A N 1
ATOM 788 C CA . ASP A 1 104 ? 29.169 -1.792 -37.423 1.00 91.94 104 ASP A CA 1
ATOM 789 C C . ASP A 1 104 ? 28.597 -1.062 -36.219 1.00 91.94 104 ASP A C 1
ATOM 791 O O . ASP A 1 104 ? 28.609 0.171 -36.159 1.00 91.94 104 ASP A O 1
ATOM 795 N N . LEU A 1 105 ? 28.089 -1.849 -35.276 1.00 93.75 105 LEU A N 1
ATOM 796 C CA . LEU A 1 105 ? 27.475 -1.375 -34.046 1.00 93.75 105 LEU A CA 1
ATOM 797 C C . LEU A 1 105 ? 28.387 -1.783 -32.890 1.00 93.75 105 LEU A C 1
ATOM 799 O O . LEU A 1 105 ? 28.621 -2.967 -32.661 1.00 93.75 105 LEU A O 1
ATOM 803 N N . THR A 1 106 ? 28.974 -0.794 -32.222 1.00 91.81 106 THR A N 1
ATOM 804 C CA . THR A 1 106 ? 30.076 -1.008 -31.271 1.00 91.81 106 THR A CA 1
ATOM 805 C C . THR A 1 106 ? 29.599 -1.121 -29.833 1.00 91.81 106 THR A C 1
ATOM 807 O O . THR A 1 106 ? 30.252 -1.767 -29.017 1.00 91.81 106 THR A O 1
ATOM 810 N N . ASN A 1 107 ? 28.472 -0.488 -29.515 1.00 94.94 107 ASN A N 1
ATOM 811 C CA . ASN A 1 107 ? 27.833 -0.560 -28.211 1.00 94.94 107 ASN A CA 1
ATOM 812 C C . ASN A 1 107 ? 26.357 -0.164 -28.330 1.00 94.94 107 ASN A C 1
ATOM 814 O O . ASN A 1 107 ? 26.008 0.654 -29.183 1.00 94.94 107 ASN A O 1
ATOM 818 N N . THR A 1 108 ? 25.514 -0.663 -27.435 1.00 97.81 108 THR A N 1
ATOM 819 C CA . THR A 1 108 ? 24.155 -0.162 -27.240 1.00 97.81 108 THR A CA 1
ATOM 820 C C . THR A 1 108 ? 23.832 -0.055 -25.756 1.00 97.81 108 THR A C 1
ATOM 822 O O . THR A 1 108 ? 24.337 -0.826 -24.941 1.00 97.81 108 THR A O 1
ATOM 825 N N . ARG A 1 109 ? 23.045 0.957 -25.384 1.00 98.25 109 ARG A N 1
ATOM 826 C CA . ARG A 1 109 ? 22.752 1.278 -23.986 1.00 98.25 109 ARG A CA 1
ATOM 827 C C . ARG A 1 109 ? 21.273 1.553 -23.784 1.00 98.25 109 ARG A C 1
ATOM 829 O O . ARG A 1 109 ? 20.621 2.121 -24.658 1.00 98.25 109 ARG A O 1
ATOM 836 N N . LEU A 1 110 ? 20.775 1.170 -22.616 1.00 98.56 110 LEU A N 1
ATOM 837 C CA . LEU A 1 110 ? 19.503 1.625 -22.070 1.00 98.56 110 LEU A CA 1
ATOM 838 C C . LEU A 1 110 ? 19.776 2.816 -21.149 1.00 98.56 110 LEU A C 1
ATOM 840 O O . LEU A 1 110 ? 20.688 2.758 -20.325 1.00 98.56 110 LEU A O 1
ATOM 844 N N . TYR A 1 111 ? 18.978 3.866 -21.262 1.00 98.50 111 TYR A N 1
ATOM 845 C CA . TYR A 1 111 ? 19.004 5.016 -20.371 1.00 98.50 111 TYR A CA 1
ATOM 846 C C . TYR A 1 111 ? 17.699 5.084 -19.602 1.00 98.50 111 TYR A C 1
ATOM 848 O O . TYR A 1 111 ? 16.638 4.946 -20.206 1.00 98.50 111 TYR A O 1
ATOM 856 N N . TYR A 1 112 ? 17.767 5.344 -18.298 1.00 98.19 112 TYR A N 1
ATOM 857 C CA . TYR A 1 112 ? 16.576 5.625 -17.504 1.00 98.19 112 TYR A CA 1
ATOM 858 C C . TYR A 1 112 ? 16.786 6.788 -16.533 1.00 98.19 112 TYR A C 1
ATOM 860 O O . TYR A 1 112 ? 17.897 7.027 -16.058 1.00 98.19 112 TYR A O 1
ATOM 868 N N . SER A 1 113 ? 15.708 7.503 -16.224 1.00 97.88 113 SER A N 1
ATOM 869 C CA . SER A 1 113 ? 15.661 8.497 -15.151 1.00 97.88 113 SER A CA 1
ATOM 870 C C . SER A 1 113 ? 14.367 8.348 -14.360 1.00 97.88 113 SER A C 1
ATOM 872 O O . SER A 1 113 ? 13.327 8.021 -14.931 1.00 97.88 113 SER A O 1
ATOM 874 N N . ILE A 1 114 ? 14.435 8.570 -13.048 1.00 98.00 114 ILE A N 1
ATOM 875 C CA . ILE A 1 114 ? 13.296 8.488 -12.128 1.00 98.00 114 ILE A CA 1
ATOM 876 C C . ILE A 1 114 ? 13.185 9.815 -11.390 1.00 98.00 114 ILE A C 1
ATOM 878 O O . ILE A 1 114 ? 14.168 10.306 -10.836 1.00 98.00 114 ILE A O 1
ATOM 882 N N . TYR A 1 115 ? 11.989 10.393 -11.377 1.00 97.88 115 TYR A N 1
ATOM 883 C CA . TYR A 1 115 ? 11.723 11.687 -10.751 1.00 97.88 115 TYR A CA 1
ATOM 884 C C . TYR A 1 115 ? 10.266 11.783 -10.279 1.00 97.88 115 TYR A C 1
ATOM 886 O O . TYR A 1 115 ? 9.407 11.050 -10.784 1.00 97.88 115 TYR A O 1
ATOM 894 N N . PRO A 1 116 ? 9.955 12.666 -9.310 1.00 98.00 116 PRO A N 1
ATOM 895 C CA . PRO A 1 116 ? 8.579 12.887 -8.884 1.00 98.00 116 PRO A CA 1
ATOM 896 C C . PRO A 1 116 ? 7.697 13.301 -10.067 1.00 98.00 116 PRO A C 1
ATOM 898 O O . PRO A 1 116 ? 8.054 14.181 -10.851 1.00 98.00 116 PRO A O 1
ATOM 901 N N . THR A 1 117 ? 6.530 12.678 -10.196 1.00 97.69 117 THR A N 1
ATOM 902 C CA . THR A 1 117 ? 5.593 12.937 -11.296 1.00 97.69 117 THR A CA 1
ATOM 903 C C . THR A 1 117 ? 5.194 14.412 -11.318 1.00 97.69 117 THR A C 1
ATOM 905 O O . THR A 1 117 ? 4.829 14.983 -10.294 1.00 97.69 117 THR A O 1
ATOM 908 N N . GLY A 1 118 ? 5.279 15.035 -12.495 1.00 94.62 118 GLY A N 1
ATOM 909 C CA . GLY A 1 118 ? 5.046 16.473 -12.675 1.00 94.62 118 GLY A CA 1
ATOM 910 C C . GLY A 1 118 ? 6.284 17.354 -12.460 1.00 94.62 118 GLY A C 1
ATOM 911 O O . GLY A 1 118 ? 6.221 18.549 -12.740 1.00 94.62 118 GLY A O 1
ATOM 912 N N . SER A 1 119 ? 7.412 16.785 -12.026 1.00 95.62 119 SER A N 1
ATOM 913 C CA . SER A 1 119 ? 8.705 17.480 -12.005 1.00 95.62 119 SER A CA 1
ATOM 914 C C . SER A 1 119 ? 9.430 17.357 -13.354 1.00 95.62 119 SER A C 1
ATOM 916 O O . SER A 1 119 ? 9.105 16.466 -14.147 1.00 95.62 119 SER A O 1
ATOM 918 N N . PRO A 1 120 ? 10.415 18.230 -13.642 1.00 94.25 120 PRO A N 1
ATOM 919 C CA . PRO A 1 120 ? 11.303 18.058 -14.786 1.00 94.25 120 PRO A CA 1
ATOM 920 C C . PRO A 1 120 ? 12.047 16.720 -14.744 1.00 94.25 120 PRO A C 1
ATOM 922 O O . PRO A 1 120 ? 12.305 16.173 -13.672 1.00 94.25 120 PRO A O 1
ATOM 925 N N . SER A 1 121 ? 12.429 16.251 -15.932 1.00 92.75 121 SER A N 1
ATOM 926 C CA . SER A 1 121 ? 13.309 15.099 -16.125 1.00 92.75 121 SER A CA 1
ATOM 927 C C . SER A 1 121 ? 14.579 15.211 -15.273 1.00 92.75 121 SER A C 1
ATOM 929 O O . SER A 1 121 ? 15.170 16.291 -15.152 1.00 92.75 121 SER A O 1
ATOM 931 N N . GLY A 1 122 ? 14.969 14.094 -14.661 1.00 89.31 122 GLY A N 1
ATOM 932 C CA . GLY A 1 122 ? 16.181 13.989 -13.860 1.00 89.31 122 GLY A CA 1
ATOM 933 C C . GLY A 1 122 ? 17.417 13.633 -14.689 1.00 89.31 122 GLY A C 1
ATOM 934 O O . GLY A 1 122 ? 17.394 13.535 -15.914 1.00 89.31 122 GLY A O 1
ATOM 935 N N . SER A 1 123 ? 18.528 13.389 -13.995 1.00 94.69 123 SER A N 1
ATOM 936 C CA . SER A 1 123 ? 19.727 12.825 -14.621 1.00 94.69 123 SER A CA 1
ATOM 937 C C . SER A 1 123 ? 19.475 11.387 -15.068 1.00 94.69 123 SER A C 1
ATOM 939 O O . SER A 1 123 ? 18.830 10.613 -14.357 1.00 94.69 123 SER A O 1
ATOM 941 N N . PHE A 1 124 ? 20.020 11.018 -16.226 1.00 97.50 124 PHE A N 1
ATOM 942 C CA . PHE A 1 124 ? 19.924 9.656 -16.739 1.00 97.50 124 PHE A CA 1
ATOM 943 C C . PHE A 1 124 ? 21.051 8.773 -16.214 1.00 97.50 124 PHE A C 1
ATOM 945 O O . PHE A 1 124 ? 22.224 9.149 -16.232 1.00 97.50 124 PHE A O 1
ATOM 952 N N . VAL A 1 125 ? 20.678 7.565 -15.814 1.00 97.75 125 VAL A N 1
ATOM 953 C CA . VAL A 1 125 ? 21.584 6.439 -15.605 1.00 97.75 125 VAL A CA 1
ATOM 954 C C . VAL A 1 125 ? 21.638 5.637 -16.902 1.00 97.75 125 VAL A C 1
ATOM 956 O O . VAL A 1 125 ? 20.615 5.470 -17.561 1.00 97.75 125 VAL A O 1
ATOM 959 N N . SER A 1 126 ? 22.824 5.158 -17.283 1.00 97.62 126 SER A N 1
ATOM 960 C CA . SER A 1 126 ? 23.023 4.364 -18.499 1.00 97.62 126 SER A CA 1
ATOM 961 C C . SER A 1 126 ? 23.515 2.955 -18.189 1.00 97.62 126 SER A C 1
ATOM 963 O O . SER A 1 126 ? 24.478 2.791 -17.435 1.00 97.62 126 SER A O 1
ATOM 965 N N . ASN A 1 127 ? 22.944 1.961 -18.859 1.00 98.19 127 ASN A N 1
ATOM 966 C CA . ASN A 1 127 ? 23.300 0.553 -18.749 1.00 98.19 127 ASN A CA 1
ATOM 967 C C . ASN A 1 127 ? 23.716 0.035 -20.124 1.00 98.19 127 ASN A C 1
ATOM 969 O O . ASN A 1 127 ? 22.929 0.079 -21.066 1.00 98.19 127 ASN A O 1
ATOM 973 N N . THR A 1 128 ? 24.954 -0.439 -20.247 1.00 97.81 128 THR A N 1
ATOM 974 C CA . THR A 1 128 ? 25.433 -1.110 -21.461 1.00 97.81 128 THR A CA 1
ATOM 975 C C . THR A 1 128 ? 24.725 -2.446 -21.623 1.00 97.81 128 THR A C 1
ATOM 977 O O . THR A 1 128 ? 24.649 -3.209 -20.671 1.00 97.81 128 THR A O 1
ATOM 980 N N . ILE A 1 129 ? 24.248 -2.728 -22.828 1.00 98.19 129 ILE A N 1
ATOM 981 C CA . ILE A 1 129 ? 23.619 -3.997 -23.177 1.00 98.19 129 ILE A CA 1
ATOM 982 C C . ILE A 1 129 ? 24.583 -4.749 -24.087 1.00 98.19 129 ILE A C 1
ATOM 984 O O . ILE A 1 129 ? 25.059 -4.189 -25.071 1.00 98.19 129 ILE A O 1
ATOM 988 N N . GLY A 1 130 ? 24.912 -5.986 -23.731 1.00 95.88 130 GLY A N 1
ATOM 989 C CA . GLY A 1 130 ? 25.894 -6.827 -24.400 1.00 95.88 130 GLY A CA 1
ATOM 990 C C . GLY A 1 130 ? 25.357 -7.540 -25.639 1.00 95.88 130 GLY A C 1
ATOM 991 O O . GLY A 1 130 ? 24.168 -7.834 -25.766 1.00 95.88 130 GLY A O 1
ATOM 992 N N . TYR A 1 131 ? 26.258 -7.839 -26.574 1.00 96.81 131 TYR A N 1
ATOM 993 C CA . TYR A 1 131 ? 25.937 -8.627 -27.762 1.00 96.81 131 TYR A CA 1
ATOM 994 C C . TYR A 1 131 ? 25.550 -10.056 -27.367 1.00 96.81 131 TYR A C 1
ATOM 996 O O . TYR A 1 131 ? 26.276 -10.714 -26.624 1.00 96.81 131 TYR A O 1
ATOM 1004 N N . SER A 1 132 ? 24.438 -10.556 -27.910 1.00 95.94 132 SER A N 1
ATOM 1005 C CA . SER A 1 132 ? 23.978 -11.927 -27.679 1.00 95.94 132 SER A CA 1
ATOM 1006 C C . SER A 1 132 ? 24.196 -12.798 -28.914 1.00 95.94 132 SER A C 1
ATOM 1008 O O . SER A 1 132 ? 24.894 -13.809 -28.851 1.00 95.94 132 SER A O 1
ATOM 1010 N N . LEU A 1 133 ? 23.605 -12.420 -30.048 1.00 95.12 133 LEU A N 1
ATOM 1011 C CA . LEU A 1 133 ? 23.642 -13.214 -31.276 1.00 95.12 133 LEU A CA 1
ATOM 1012 C C . LEU A 1 133 ? 23.396 -12.353 -32.512 1.00 95.12 133 LEU A C 1
ATOM 1014 O O . LEU A 1 133 ? 22.937 -11.217 -32.412 1.00 95.12 133 LEU A O 1
ATOM 1018 N N . GLY A 1 134 ? 23.660 -12.911 -33.690 1.00 93.50 134 GLY A N 1
ATOM 1019 C CA . GLY A 1 134 ? 23.400 -12.234 -34.950 1.00 93.50 134 GLY A CA 1
ATOM 1020 C C . GLY A 1 134 ? 23.417 -13.178 -36.142 1.00 93.50 134 GLY A C 1
ATOM 1021 O O . GLY A 1 134 ? 24.099 -14.202 -36.125 1.00 93.50 134 GLY A O 1
ATOM 1022 N N . ASN A 1 135 ? 22.651 -12.821 -37.170 1.00 95.00 135 ASN A N 1
ATOM 1023 C CA . ASN A 1 135 ? 22.485 -13.589 -38.400 1.00 95.00 135 ASN A CA 1
ATOM 1024 C C . ASN A 1 135 ? 22.634 -12.671 -39.613 1.00 95.00 135 ASN A C 1
ATOM 1026 O O . ASN A 1 135 ? 22.223 -11.514 -39.574 1.00 95.00 135 ASN A O 1
ATOM 1030 N N . ALA A 1 136 ? 23.200 -13.185 -40.706 1.00 94.38 136 ALA A N 1
ATOM 1031 C CA . ALA A 1 136 ? 23.299 -12.426 -41.948 1.00 94.38 136 ALA A CA 1
ATOM 1032 C C . ALA A 1 136 ? 21.899 -12.072 -42.480 1.00 94.38 136 ALA A C 1
ATOM 1034 O O . ALA A 1 136 ? 21.031 -12.937 -42.560 1.00 94.38 136 ALA A O 1
ATOM 1035 N N . ASN A 1 137 ? 21.701 -10.816 -42.879 1.00 92.62 137 ASN A N 1
ATOM 1036 C CA . ASN A 1 137 ? 20.398 -10.271 -43.295 1.00 92.62 137 ASN A CA 1
ATOM 1037 C C . ASN A 1 137 ? 20.341 -9.892 -44.790 1.00 92.62 137 ASN A C 1
ATOM 1039 O O . ASN A 1 137 ? 19.428 -9.209 -45.243 1.00 92.62 137 ASN A O 1
ATOM 1043 N N . GLY A 1 138 ? 21.335 -10.317 -45.578 1.00 90.81 138 GLY A N 1
ATOM 1044 C CA . GLY A 1 138 ? 21.339 -10.164 -47.038 1.00 90.81 138 GLY A CA 1
ATOM 1045 C C . GLY A 1 138 ? 21.724 -8.778 -47.573 1.00 90.81 138 GLY A C 1
ATOM 1046 O O . GLY A 1 138 ? 21.847 -8.628 -48.785 1.00 90.81 138 GLY A O 1
ATOM 1047 N N . CYS A 1 139 ? 21.982 -7.783 -46.716 1.00 93.06 139 CYS A N 1
ATOM 1048 C CA . CYS A 1 139 ? 22.464 -6.454 -47.127 1.00 93.06 139 CYS A CA 1
ATOM 1049 C C . CYS A 1 139 ? 23.980 -6.265 -46.916 1.00 93.06 139 CYS A C 1
ATOM 1051 O O . CYS A 1 139 ? 24.453 -5.157 -46.658 1.00 93.06 139 CYS A O 1
ATOM 1053 N N . GLY A 1 140 ? 24.755 -7.353 -46.956 1.00 89.94 140 GLY A N 1
ATOM 1054 C CA . GLY A 1 140 ? 26.183 -7.329 -46.623 1.00 89.94 140 GLY A CA 1
ATOM 1055 C C . GLY A 1 140 ? 26.473 -7.066 -45.139 1.00 89.94 140 GLY A C 1
ATOM 1056 O O . GLY A 1 140 ? 27.598 -6.710 -44.809 1.00 89.94 140 GLY A O 1
ATOM 1057 N N . GLY A 1 141 ? 25.471 -7.224 -44.265 1.00 93.12 141 GLY A N 1
ATOM 1058 C CA . GLY A 1 141 ? 25.577 -7.062 -42.817 1.00 93.12 141 GLY A CA 1
ATOM 1059 C C . GLY A 1 141 ? 24.802 -8.139 -42.049 1.00 93.12 141 GLY A C 1
ATOM 1060 O O . GLY A 1 141 ? 24.740 -9.292 -42.486 1.00 93.12 141 GLY A O 1
ATOM 1061 N N . ALA A 1 142 ? 24.261 -7.782 -40.883 1.00 95.00 142 ALA A N 1
ATOM 1062 C CA . ALA A 1 142 ? 23.580 -8.717 -39.991 1.00 95.00 142 ALA A CA 1
ATOM 1063 C C . ALA A 1 142 ? 22.441 -8.059 -39.205 1.00 95.00 142 ALA A C 1
ATOM 1065 O O . ALA A 1 142 ? 22.532 -6.891 -38.825 1.00 95.00 142 ALA A O 1
ATOM 1066 N N . ASP A 1 143 ? 21.420 -8.849 -38.896 1.00 96.50 143 ASP A N 1
ATOM 1067 C CA . ASP A 1 143 ? 20.494 -8.543 -37.812 1.00 96.50 143 ASP A CA 1
ATOM 1068 C C . ASP A 1 143 ? 21.079 -9.119 -36.528 1.00 96.50 143 ASP A C 1
ATOM 1070 O O . ASP A 1 143 ? 21.528 -10.269 -36.500 1.00 96.50 143 ASP A O 1
ATOM 1074 N N . GLN A 1 144 ? 21.128 -8.310 -35.477 1.00 96.31 144 GLN A N 1
ATOM 1075 C CA . GLN A 1 144 ? 21.744 -8.669 -34.208 1.00 96.31 144 GLN A CA 1
ATOM 1076 C C . GLN A 1 144 ? 20.759 -8.470 -33.067 1.00 96.31 144 GLN A C 1
ATOM 1078 O O . GLN A 1 144 ? 19.996 -7.506 -33.043 1.00 96.31 144 GLN A O 1
ATOM 1083 N N . ARG A 1 145 ? 20.847 -9.355 -32.082 1.00 97.12 145 ARG A N 1
ATOM 1084 C CA . ARG A 1 145 ? 20.211 -9.190 -30.784 1.00 97.12 145 ARG A CA 1
ATOM 1085 C C . ARG A 1 145 ? 21.278 -8.899 -29.746 1.00 97.12 145 ARG A C 1
ATOM 1087 O O . ARG A 1 145 ? 22.236 -9.661 -29.591 1.00 97.12 145 ARG A O 1
ATOM 1094 N N . TRP A 1 146 ? 21.067 -7.822 -29.013 1.00 98.06 146 TRP A N 1
ATOM 1095 C CA . TRP A 1 146 ? 21.844 -7.421 -27.853 1.00 98.06 146 TRP A CA 1
ATOM 1096 C C . TRP A 1 146 ? 20.927 -7.534 -26.642 1.00 98.06 146 TRP A C 1
ATOM 1098 O O . TRP A 1 146 ? 19.811 -7.031 -26.682 1.00 98.06 146 TRP A O 1
ATOM 1108 N N . SER A 1 147 ? 21.337 -8.251 -25.602 1.00 97.75 147 SER A N 1
ATOM 1109 C CA . SER A 1 147 ? 20.462 -8.534 -24.466 1.00 97.75 147 SER A CA 1
ATOM 1110 C C . SER A 1 147 ? 21.268 -8.738 -23.200 1.00 97.75 147 SER A C 1
ATOM 1112 O O . SER A 1 147 ? 22.173 -9.566 -23.179 1.00 97.75 147 SER A O 1
ATOM 1114 N N . ASP A 1 148 ? 20.843 -8.071 -22.132 1.00 97.00 148 ASP A N 1
ATOM 1115 C CA . ASP A 1 148 ? 21.302 -8.313 -20.769 1.00 97.00 148 ASP A CA 1
ATOM 1116 C C . ASP A 1 148 ? 20.096 -8.329 -19.836 1.00 97.00 148 ASP A C 1
ATOM 1118 O O . ASP A 1 148 ? 19.346 -7.359 -19.757 1.00 97.00 148 ASP A O 1
ATOM 1122 N N . THR A 1 149 ? 19.921 -9.433 -19.112 1.00 96.62 149 THR A N 1
ATOM 1123 C CA . THR A 1 149 ? 18.876 -9.590 -18.082 1.00 96.62 149 THR A CA 1
ATOM 1124 C C . THR A 1 149 ? 19.466 -9.830 -16.687 1.00 96.62 149 THR A C 1
ATOM 1126 O O . THR A 1 149 ? 18.777 -10.288 -15.772 1.00 96.62 149 THR A O 1
ATOM 1129 N N . GLY A 1 150 ? 20.774 -9.596 -16.543 1.00 95.31 150 GLY A N 1
ATOM 1130 C CA . GLY A 1 150 ? 21.548 -9.861 -15.331 1.00 95.31 150 GLY A CA 1
ATOM 1131 C C . GLY A 1 150 ? 21.596 -8.701 -14.338 1.00 95.31 150 GLY A C 1
ATOM 1132 O O . GLY A 1 150 ? 22.123 -8.884 -13.242 1.00 95.31 150 GLY A O 1
ATOM 1133 N N . TYR A 1 151 ? 21.054 -7.526 -14.677 1.00 96.88 151 TYR A N 1
ATOM 1134 C CA . TYR A 1 151 ? 21.008 -6.411 -13.734 1.00 96.88 151 TYR A CA 1
ATOM 1135 C C . TYR A 1 151 ? 20.112 -6.743 -12.529 1.00 96.88 151 TYR A C 1
ATOM 1137 O O . TYR A 1 151 ? 19.226 -7.605 -12.578 1.00 96.88 151 TYR A O 1
ATOM 1145 N N . ALA A 1 152 ? 20.394 -6.076 -11.413 1.00 96.38 152 ALA A N 1
ATOM 1146 C CA . ALA A 1 152 ? 19.677 -6.226 -10.149 1.00 96.38 152 ALA A CA 1
ATOM 1147 C C . ALA A 1 152 ? 19.465 -4.864 -9.468 1.00 96.38 152 ALA A C 1
ATOM 1149 O O . ALA A 1 152 ? 19.455 -4.760 -8.243 1.00 96.38 152 ALA A O 1
ATOM 1150 N N . THR A 1 153 ? 19.358 -3.793 -10.258 1.00 96.50 153 THR A N 1
ATOM 1151 C CA . THR A 1 153 ? 19.231 -2.439 -9.712 1.00 96.50 153 THR A CA 1
ATOM 1152 C C . THR A 1 153 ? 17.828 -2.244 -9.152 1.00 96.50 153 THR A C 1
ATOM 1154 O O . THR A 1 153 ? 16.857 -2.267 -9.905 1.00 96.50 153 THR A O 1
ATOM 1157 N N . ASN A 1 154 ? 17.720 -2.019 -7.843 1.00 96.56 154 ASN A N 1
ATOM 1158 C CA . ASN A 1 154 ? 16.457 -1.656 -7.209 1.00 96.56 154 ASN A CA 1
ATOM 1159 C C . ASN A 1 154 ? 16.107 -0.197 -7.531 1.00 96.56 154 ASN A C 1
ATOM 1161 O O . ASN A 1 154 ? 16.769 0.727 -7.054 1.00 96.56 154 ASN A O 1
ATOM 1165 N N . LEU A 1 155 ? 15.054 0.001 -8.325 1.00 96.94 155 LEU A N 1
ATOM 1166 C CA . LEU A 1 155 ? 14.615 1.318 -8.786 1.00 96.94 155 LEU A CA 1
ATOM 1167 C C . LEU A 1 155 ? 13.895 2.137 -7.705 1.00 96.94 155 LEU A C 1
ATOM 1169 O O . LEU A 1 155 ? 13.659 3.324 -7.905 1.00 96.94 155 LEU A O 1
ATOM 1173 N N . LEU A 1 156 ? 13.582 1.528 -6.559 1.00 95.94 156 LEU A N 1
ATOM 1174 C CA . LEU A 1 156 ? 12.967 2.191 -5.407 1.00 95.94 156 LEU A CA 1
ATOM 1175 C C . LEU A 1 156 ? 13.997 2.715 -4.394 1.00 95.94 156 LEU A C 1
ATOM 1177 O O . LEU A 1 156 ? 13.630 3.378 -3.424 1.00 95.94 156 LEU A O 1
ATOM 1181 N N . SER A 1 157 ? 15.284 2.401 -4.579 1.00 94.00 157 SER A N 1
ATOM 1182 C CA . SER A 1 157 ? 16.328 2.744 -3.611 1.00 94.00 157 SER A CA 1
ATOM 1183 C C . SER A 1 157 ? 16.464 4.261 -3.443 1.00 94.00 157 SER A C 1
ATOM 1185 O O . SER A 1 157 ? 16.728 4.982 -4.403 1.00 94.00 157 SER A O 1
ATOM 1187 N N . GLY A 1 158 ? 16.289 4.741 -2.208 1.00 92.56 158 GLY A N 1
ATOM 1188 C CA . GLY A 1 158 ? 16.400 6.162 -1.863 1.00 92.56 158 GLY A CA 1
ATOM 1189 C C . GLY A 1 158 ? 15.176 7.014 -2.213 1.00 92.56 158 GLY A C 1
ATOM 1190 O O . GLY A 1 158 ? 15.230 8.230 -2.032 1.00 92.56 158 GLY A O 1
ATOM 1191 N N . LEU A 1 159 ? 14.087 6.410 -2.696 1.00 95.38 159 LEU A N 1
ATOM 1192 C CA . LEU A 1 159 ? 12.830 7.117 -2.929 1.00 95.38 159 LEU A CA 1
ATOM 1193 C C . LEU A 1 159 ? 12.007 7.192 -1.639 1.00 95.38 159 LEU A C 1
ATOM 1195 O O . LEU A 1 159 ? 11.870 6.200 -0.929 1.00 95.38 159 LEU A O 1
ATOM 1199 N N . THR A 1 160 ? 11.437 8.365 -1.376 1.00 96.19 160 THR A N 1
ATOM 1200 C CA . THR A 1 160 ? 10.480 8.615 -0.288 1.00 96.19 160 THR A CA 1
ATOM 1201 C C . THR A 1 160 ? 9.042 8.413 -0.787 1.00 96.19 160 THR A C 1
ATOM 1203 O O . THR A 1 160 ? 8.836 8.295 -1.996 1.00 96.19 160 THR A O 1
ATOM 1206 N N . PRO A 1 161 ? 8.014 8.429 0.081 1.00 97.38 161 PRO A N 1
ATOM 1207 C CA . PRO A 1 161 ? 6.630 8.298 -0.360 1.00 97.38 161 PRO A CA 1
ATOM 1208 C C . PRO A 1 161 ? 6.227 9.388 -1.361 1.00 97.38 161 PRO A C 1
ATOM 1210 O O . PRO A 1 161 ? 6.488 10.574 -1.149 1.00 97.38 161 PRO A O 1
ATOM 1213 N N . GLY A 1 162 ? 5.590 8.988 -2.461 1.00 97.44 162 GLY A N 1
ATOM 1214 C CA . GLY A 1 162 ? 5.221 9.879 -3.556 1.00 97.44 162 GLY A CA 1
ATOM 1215 C C . GLY A 1 162 ? 4.912 9.151 -4.864 1.00 97.44 162 GLY A C 1
ATOM 1216 O O . GLY A 1 162 ? 5.086 7.941 -4.991 1.00 97.44 162 GLY A O 1
ATOM 1217 N N . ASN A 1 163 ? 4.456 9.910 -5.861 1.00 98.31 163 ASN A N 1
ATOM 1218 C CA . ASN A 1 163 ? 4.212 9.409 -7.215 1.00 98.31 163 ASN A CA 1
ATOM 1219 C C . ASN A 1 163 ? 5.424 9.699 -8.095 1.00 98.31 163 ASN A C 1
ATOM 1221 O O . ASN A 1 163 ? 5.856 10.848 -8.183 1.00 98.31 163 ASN A O 1
ATOM 1225 N N . TYR A 1 164 ? 5.912 8.701 -8.819 1.00 98.38 164 TYR A N 1
ATOM 1226 C CA . TYR A 1 164 ? 7.122 8.791 -9.628 1.00 98.38 164 TYR A CA 1
ATOM 1227 C C . TYR A 1 164 ? 6.849 8.462 -11.089 1.00 98.38 164 TYR A C 1
ATOM 1229 O O . TYR A 1 164 ? 6.013 7.624 -11.423 1.00 98.38 164 TYR A O 1
ATOM 1237 N N . THR A 1 165 ? 7.578 9.150 -11.959 1.00 98.50 165 THR A N 1
ATOM 1238 C CA . THR A 1 165 ? 7.680 8.833 -13.379 1.00 98.50 165 THR A CA 1
ATOM 1239 C C . THR A 1 165 ? 9.057 8.235 -13.618 1.00 98.50 165 THR A C 1
ATOM 1241 O O . THR A 1 165 ? 10.063 8.815 -13.204 1.00 98.50 165 THR A O 1
ATOM 1244 N N . ILE A 1 166 ? 9.097 7.088 -14.291 1.00 98.25 166 ILE A N 1
ATOM 1245 C CA . ILE A 1 166 ? 10.309 6.568 -14.914 1.00 98.25 166 ILE A CA 1
ATOM 1246 C C . ILE A 1 166 ? 10.239 6.868 -16.403 1.00 98.25 166 ILE A C 1
ATOM 1248 O O . ILE A 1 166 ? 9.224 6.617 -17.055 1.00 98.25 166 ILE A O 1
ATOM 1252 N N . GLU A 1 167 ? 11.321 7.401 -16.948 1.00 97.31 167 GLU A N 1
ATOM 1253 C CA . GLU A 1 167 ? 11.449 7.596 -18.382 1.00 97.31 167 GLU A CA 1
ATOM 1254 C C . GLU A 1 167 ? 12.676 6.889 -18.933 1.00 97.31 167 GLU A C 1
ATOM 1256 O O . GLU A 1 167 ? 13.700 6.799 -18.257 1.00 97.31 167 GLU A O 1
ATOM 1261 N N . VAL A 1 168 ? 12.547 6.378 -20.154 1.00 98.38 168 VAL A N 1
ATOM 1262 C CA . VAL A 1 168 ? 13.490 5.436 -20.750 1.00 98.38 168 VAL A CA 1
ATOM 1263 C C . VAL A 1 168 ? 13.696 5.747 -22.229 1.00 98.38 168 VAL A C 1
ATOM 1265 O O . VAL A 1 168 ? 12.754 6.088 -22.948 1.00 98.38 168 VAL A O 1
ATOM 1268 N N . TYR A 1 169 ? 14.929 5.602 -22.699 1.00 98.12 169 TYR A N 1
ATOM 1269 C CA . TYR A 1 169 ? 15.257 5.537 -24.123 1.00 98.12 169 TYR A CA 1
ATOM 1270 C C . TYR A 1 169 ? 16.496 4.666 -24.330 1.00 98.12 169 TYR A C 1
ATOM 1272 O O . TYR A 1 169 ? 17.231 4.387 -23.381 1.00 98.12 169 TYR A O 1
ATOM 1280 N N . SER A 1 170 ? 16.751 4.256 -25.569 1.00 98.38 170 SER A N 1
ATOM 1281 C CA . SER A 1 170 ? 17.946 3.480 -25.905 1.00 98.38 170 SER A CA 1
ATOM 1282 C C . SER A 1 170 ? 18.787 4.189 -26.951 1.00 98.38 170 SER A C 1
ATOM 1284 O O . SER A 1 170 ? 18.280 4.973 -27.758 1.00 98.38 170 SER A O 1
ATOM 1286 N N . ASP A 1 171 ? 20.082 3.894 -26.962 1.00 97.81 171 ASP A N 1
ATOM 1287 C CA . ASP A 1 171 ? 20.980 4.343 -28.016 1.00 97.81 171 ASP A CA 1
ATOM 1288 C C . ASP A 1 171 ? 21.905 3.228 -28.506 1.00 97.81 171 ASP A C 1
ATOM 1290 O O . ASP A 1 171 ? 22.082 2.189 -27.858 1.00 97.81 171 ASP A O 1
ATOM 1294 N N . ALA A 1 172 ? 22.471 3.428 -29.689 1.00 97.62 172 ALA A N 1
ATOM 1295 C CA . ALA A 1 172 ? 23.517 2.583 -30.231 1.00 97.62 172 ALA A CA 1
ATOM 1296 C C . ALA A 1 172 ? 24.601 3.434 -30.885 1.00 97.62 172 ALA A C 1
ATOM 1298 O O . ALA A 1 172 ? 24.322 4.367 -31.636 1.00 97.62 172 ALA A O 1
ATOM 1299 N N . SER A 1 173 ? 25.854 3.094 -30.599 1.00 97.06 173 SER A N 1
ATOM 1300 C CA . SER A 1 173 ? 27.030 3.685 -31.231 1.00 97.06 173 SER A CA 1
ATOM 1301 C C . SER A 1 173 ? 27.365 2.910 -32.500 1.00 97.06 173 SER A C 1
ATOM 1303 O O . SER A 1 173 ? 27.558 1.695 -32.457 1.00 97.06 173 SER A O 1
ATOM 1305 N N . THR A 1 174 ? 27.446 3.613 -33.627 1.00 96.00 174 THR A N 1
ATOM 1306 C CA . THR A 1 174 ? 27.712 3.025 -34.944 1.00 96.00 174 THR A CA 1
ATOM 1307 C C . THR A 1 174 ? 28.947 3.643 -35.590 1.00 96.00 174 THR A C 1
ATOM 1309 O O . THR A 1 174 ? 29.257 4.817 -35.380 1.00 96.00 174 THR A O 1
ATOM 1312 N N . THR A 1 175 ? 29.648 2.870 -36.418 1.00 95.94 175 THR A N 1
ATOM 1313 C CA . THR A 1 175 ? 30.827 3.355 -37.158 1.00 95.94 175 THR A CA 1
ATOM 1314 C C . THR A 1 175 ? 30.473 4.260 -38.337 1.00 95.94 175 THR A C 1
ATOM 1316 O O . THR A 1 175 ? 31.340 4.984 -38.822 1.00 95.94 175 THR A O 1
ATOM 1319 N N . CYS A 1 176 ? 29.219 4.227 -38.801 1.00 92.69 176 CYS A N 1
ATOM 1320 C CA . CYS A 1 176 ? 28.796 4.902 -40.025 1.00 92.69 176 CYS A CA 1
ATOM 1321 C C . CYS A 1 176 ? 27.895 6.135 -39.798 1.00 92.69 176 CYS A C 1
ATOM 1323 O O . CYS A 1 176 ? 27.963 7.069 -40.593 1.00 92.69 176 CYS A O 1
ATOM 1325 N N . PHE A 1 177 ? 27.104 6.188 -38.715 1.00 91.81 177 PHE A N 1
ATOM 1326 C CA . PHE A 1 177 ? 26.186 7.306 -38.413 1.00 91.81 177 PHE A CA 1
ATOM 1327 C C . PHE A 1 177 ? 26.388 7.922 -37.019 1.00 91.81 177 PHE A C 1
ATOM 1329 O O . PHE A 1 177 ? 25.572 8.727 -36.579 1.00 91.81 177 PHE A O 1
ATOM 1336 N N . GLY A 1 178 ? 27.460 7.567 -36.303 1.00 94.25 178 GLY A N 1
ATOM 1337 C CA . GLY A 1 178 ? 27.633 7.984 -34.911 1.00 94.25 178 GLY A CA 1
ATOM 1338 C C . GLY A 1 178 ? 26.572 7.341 -34.015 1.00 94.25 178 GLY A C 1
ATOM 1339 O O . GLY A 1 178 ? 26.318 6.140 -34.133 1.00 94.25 178 GLY A O 1
ATOM 1340 N N . THR A 1 179 ? 25.966 8.117 -33.118 1.00 95.81 179 THR A N 1
ATOM 1341 C CA . THR A 1 179 ? 24.926 7.615 -32.209 1.00 95.81 179 THR A CA 1
ATOM 1342 C C . THR A 1 179 ? 23.545 7.682 -32.850 1.00 95.81 179 THR A C 1
ATOM 1344 O O . THR A 1 179 ? 23.110 8.743 -33.295 1.00 95.81 179 THR A O 1
ATOM 1347 N N . ILE A 1 180 ? 22.835 6.559 -32.828 1.00 95.88 180 ILE A N 1
ATOM 1348 C CA . ILE A 1 180 ? 21.421 6.454 -33.194 1.00 95.88 180 ILE A CA 1
ATOM 1349 C C . ILE A 1 180 ? 20.582 6.195 -31.940 1.00 95.88 180 ILE A C 1
ATOM 1351 O O . ILE A 1 180 ? 21.054 5.547 -31.007 1.00 95.88 180 ILE A O 1
ATOM 1355 N N . PHE A 1 181 ? 19.342 6.681 -31.919 1.00 96.62 181 PHE A N 1
ATOM 1356 C CA . PHE A 1 181 ? 18.445 6.580 -30.765 1.00 96.62 181 PHE A CA 1
ATOM 1357 C C . PHE A 1 181 ? 17.196 5.765 -31.106 1.00 96.62 181 PHE A C 1
ATOM 1359 O O . PHE A 1 181 ? 16.663 5.892 -32.207 1.00 96.62 181 PHE A O 1
ATOM 1366 N N . ALA A 1 182 ? 16.712 4.984 -30.143 1.00 96.69 182 ALA A N 1
ATOM 1367 C CA . ALA A 1 182 ? 15.362 4.432 -30.129 1.00 96.69 182 ALA A CA 1
ATOM 1368 C C . ALA A 1 182 ? 14.563 5.150 -29.038 1.00 96.69 182 ALA A C 1
ATOM 1370 O O . ALA A 1 182 ? 14.844 5.023 -27.843 1.00 96.69 182 ALA A O 1
ATOM 1371 N N . SER A 1 183 ? 13.587 5.942 -29.470 1.00 94.06 183 SER A N 1
ATOM 1372 C CA . SER A 1 183 ? 12.793 6.836 -28.629 1.00 94.06 183 SER A CA 1
ATOM 1373 C C . SER A 1 183 ? 11.334 6.848 -29.102 1.00 94.06 183 SER A C 1
ATOM 1375 O O . SER A 1 183 ? 11.012 6.330 -30.171 1.00 94.06 183 SER A O 1
ATOM 1377 N N . ASN A 1 184 ? 10.433 7.409 -28.302 1.00 93.06 184 ASN A N 1
ATOM 1378 C CA . ASN A 1 184 ? 9.017 7.558 -28.615 1.00 93.06 184 ASN A CA 1
ATOM 1379 C C . ASN A 1 184 ? 8.785 8.819 -29.466 1.00 93.06 184 ASN A C 1
ATOM 1381 O O . ASN A 1 184 ? 8.349 9.861 -28.970 1.00 93.06 184 ASN A O 1
ATOM 1385 N N . SER A 1 185 ? 9.121 8.750 -30.756 1.00 89.88 185 SER A N 1
ATOM 1386 C CA . SER A 1 185 ? 8.960 9.873 -31.697 1.00 89.88 185 SER A CA 1
ATOM 1387 C C . SER A 1 185 ? 9.657 11.160 -31.223 1.00 89.88 185 SER A C 1
ATOM 1389 O O . SER A 1 185 ? 9.037 12.218 -31.124 1.00 89.88 185 SER A O 1
ATOM 1391 N N . SER A 1 186 ? 10.952 11.061 -30.901 1.00 88.62 186 SER A N 1
ATOM 1392 C CA . SER A 1 186 ? 11.789 12.132 -30.319 1.00 88.62 186 SER A CA 1
ATOM 1393 C C . SER A 1 186 ? 11.520 12.466 -28.844 1.00 88.62 186 SER A C 1
ATOM 1395 O O . SER A 1 186 ? 12.243 13.285 -28.282 1.00 88.62 186 SER A O 1
ATOM 1397 N N . ASN A 1 187 ? 10.546 11.817 -28.200 1.00 93.81 187 ASN A N 1
ATOM 1398 C CA . ASN A 1 187 ? 10.367 11.838 -26.745 1.00 93.81 187 ASN A CA 1
ATOM 1399 C C . ASN A 1 187 ? 10.888 10.544 -26.110 1.00 93.81 187 ASN A C 1
ATOM 1401 O O . ASN A 1 187 ? 11.095 9.550 -26.795 1.00 93.81 187 ASN A O 1
ATOM 1405 N N . ASN A 1 188 ? 11.047 10.517 -24.790 1.00 96.75 188 ASN A N 1
ATOM 1406 C CA . ASN A 1 188 ? 11.356 9.281 -24.067 1.00 96.75 188 ASN A CA 1
ATOM 1407 C C . ASN A 1 188 ? 10.072 8.500 -23.761 1.00 96.75 188 ASN A C 1
ATOM 1409 O O . ASN A 1 188 ? 9.007 9.101 -23.593 1.00 96.75 188 ASN A O 1
ATOM 1413 N N . TYR A 1 189 ? 10.179 7.176 -23.661 1.00 98.19 189 TYR A N 1
ATOM 1414 C CA . TYR A 1 189 ? 9.089 6.328 -23.184 1.00 98.19 189 TYR A CA 1
ATOM 1415 C C . TYR A 1 189 ? 8.883 6.567 -21.690 1.00 98.19 189 TYR A C 1
ATOM 1417 O O . TYR A 1 189 ? 9.867 6.729 -20.971 1.00 98.19 189 TYR A O 1
ATOM 1425 N N . LYS A 1 190 ? 7.638 6.606 -21.207 1.00 98.00 190 LYS A N 1
ATOM 1426 C CA . LYS A 1 190 ? 7.340 6.912 -19.795 1.00 98.00 190 LYS A CA 1
ATOM 1427 C C . LYS A 1 190 ? 6.375 5.918 -19.174 1.00 98.00 190 LYS A C 1
ATOM 1429 O O . LYS A 1 190 ? 5.340 5.653 -19.771 1.00 98.00 190 LYS A O 1
ATOM 1434 N N . ALA A 1 191 ? 6.660 5.505 -17.946 1.00 98.62 191 ALA A N 1
ATOM 1435 C CA . ALA A 1 191 ? 5.750 4.767 -17.075 1.00 98.62 191 ALA A CA 1
ATOM 1436 C C . ALA A 1 191 ? 5.685 5.442 -15.695 1.00 98.62 191 ALA A C 1
ATOM 1438 O O . ALA A 1 191 ? 6.544 6.259 -15.349 1.00 98.62 191 ALA A O 1
ATOM 1439 N N . THR A 1 192 ? 4.671 5.117 -14.900 1.00 98.69 192 THR A N 1
ATOM 1440 C CA . THR A 1 192 ? 4.485 5.664 -13.549 1.00 98.69 192 THR A CA 1
ATOM 1441 C C . THR A 1 192 ? 4.409 4.570 -12.495 1.00 98.69 192 THR A C 1
ATOM 1443 O O . THR A 1 192 ? 4.092 3.420 -12.789 1.00 98.69 192 THR A O 1
ATOM 1446 N N . PHE A 1 193 ? 4.721 4.929 -11.253 1.00 98.12 193 PHE A N 1
ATOM 1447 C CA . PHE A 1 193 ? 4.520 4.088 -10.075 1.00 98.12 193 PHE A CA 1
ATOM 1448 C C . PHE A 1 193 ? 4.384 4.953 -8.822 1.00 98.12 193 PHE A C 1
ATOM 1450 O O . PHE A 1 193 ? 4.730 6.138 -8.828 1.00 98.12 193 PHE A O 1
ATOM 1457 N N . THR A 1 194 ? 3.914 4.354 -7.734 1.00 97.69 194 THR A N 1
ATOM 1458 C CA . THR A 1 194 ? 3.765 5.034 -6.443 1.00 97.69 194 THR A CA 1
ATOM 1459 C C . THR A 1 194 ? 4.611 4.346 -5.378 1.00 97.69 194 THR A C 1
ATOM 1461 O O . THR A 1 194 ? 4.693 3.119 -5.326 1.00 97.69 194 THR A O 1
ATOM 1464 N N . VAL A 1 195 ? 5.251 5.149 -4.529 1.00 97.19 195 VAL A N 1
ATOM 1465 C CA . VAL A 1 195 ? 5.912 4.710 -3.299 1.00 97.19 195 VAL A CA 1
ATOM 1466 C C . VAL A 1 195 ? 5.033 5.130 -2.127 1.00 97.19 195 VAL A C 1
ATOM 1468 O O . VAL A 1 195 ? 4.706 6.308 -1.984 1.00 97.19 195 VAL A O 1
ATOM 1471 N N . SER A 1 196 ? 4.631 4.174 -1.300 1.00 96.12 196 SER A N 1
ATOM 1472 C CA . SER A 1 196 ? 3.799 4.380 -0.117 1.00 96.12 196 SER A CA 1
ATOM 1473 C C . SER A 1 196 ? 4.635 4.287 1.157 1.00 96.12 196 SER A C 1
ATOM 1475 O O . SER A 1 196 ? 5.547 3.466 1.254 1.00 96.12 196 SER A O 1
ATOM 1477 N N . GLY A 1 197 ? 4.314 5.136 2.135 1.00 95.12 197 GLY A N 1
ATOM 1478 C CA . GLY A 1 197 ? 4.967 5.131 3.441 1.00 95.12 197 GLY A CA 1
ATOM 1479 C C . GLY A 1 197 ? 4.633 3.876 4.238 1.00 95.12 197 GLY A C 1
ATOM 1480 O O . GLY A 1 197 ? 3.534 3.333 4.135 1.00 95.12 197 GLY A O 1
ATOM 1481 N N . ASN A 1 198 ? 5.593 3.428 5.036 1.00 93.25 198 ASN A N 1
ATOM 1482 C CA . ASN A 1 198 ? 5.422 2.279 5.911 1.00 93.25 198 ASN A CA 1
ATOM 1483 C C . ASN A 1 198 ? 4.633 2.669 7.166 1.00 93.25 198 ASN A C 1
ATOM 1485 O O . ASN A 1 198 ? 4.975 3.637 7.846 1.00 93.25 198 ASN A O 1
ATOM 1489 N N . LEU A 1 199 ? 3.602 1.890 7.484 1.00 94.75 199 LEU A N 1
ATOM 1490 C CA . LEU A 1 199 ? 2.849 1.961 8.730 1.00 94.75 199 LEU A CA 1
ATOM 1491 C C . LEU A 1 199 ? 3.049 0.662 9.512 1.00 94.75 199 LEU A C 1
ATOM 1493 O O . LEU A 1 199 ? 3.122 -0.422 8.929 1.00 94.75 199 LEU A O 1
ATOM 1497 N N . THR A 1 200 ? 3.147 0.781 10.832 1.00 95.56 200 THR A N 1
ATOM 1498 C CA . THR A 1 200 ? 3.191 -0.372 11.734 1.00 95.56 200 THR A CA 1
ATOM 1499 C C . THR A 1 200 ? 1.775 -0.716 12.166 1.00 95.56 200 THR A C 1
ATOM 1501 O O . THR A 1 200 ? 1.041 0.151 12.636 1.00 95.56 200 THR A O 1
ATOM 1504 N N . TYR A 1 201 ? 1.429 -1.987 12.025 1.00 97.62 201 TYR A N 1
ATOM 1505 C CA . TYR A 1 201 ? 0.190 -2.588 12.481 1.00 97.62 201 TYR A CA 1
ATOM 1506 C C . TYR A 1 201 ? 0.493 -3.638 13.544 1.00 97.62 201 TYR A C 1
ATOM 1508 O O . TYR A 1 201 ? 1.589 -4.204 13.577 1.00 97.62 201 TYR A O 1
ATOM 1516 N N . TYR A 1 202 ? -0.486 -3.898 14.394 1.00 97.69 202 TYR A N 1
ATOM 1517 C CA . TYR A 1 202 ? -0.373 -4.748 15.573 1.00 97.69 202 TYR A CA 1
ATOM 1518 C C . TYR A 1 202 ? -1.373 -5.888 15.459 1.00 97.69 202 TYR A C 1
ATOM 1520 O O . TYR A 1 202 ? -2.453 -5.662 14.929 1.00 97.69 202 TYR A O 1
ATOM 1528 N N . VAL A 1 203 ? -0.997 -7.099 15.855 1.00 97.62 203 VAL A N 1
ATOM 1529 C CA . VAL A 1 203 ? -1.865 -8.283 15.736 1.00 97.62 203 VAL A CA 1
ATOM 1530 C C . VAL A 1 203 ? -3.177 -8.040 16.492 1.00 97.62 203 VAL A C 1
ATOM 1532 O O . VAL A 1 203 ? -3.140 -7.414 17.540 1.00 97.62 203 VAL A O 1
ATOM 1535 N N . ASP A 1 204 ? -4.296 -8.478 15.930 1.00 97.38 204 ASP A N 1
ATOM 1536 C CA . ASP A 1 204 ? -5.650 -8.379 16.494 1.00 97.38 204 ASP A CA 1
ATOM 1537 C C . ASP A 1 204 ? -6.268 -9.778 16.360 1.00 97.38 204 ASP A C 1
ATOM 1539 O O . ASP A 1 204 ? -6.843 -10.132 15.320 1.00 97.38 204 ASP A O 1
ATOM 1543 N N . SER A 1 205 ? -5.965 -10.641 17.334 1.00 96.44 205 SER A N 1
ATOM 1544 C CA . SER A 1 205 ? -6.258 -12.077 17.243 1.00 96.44 205 SER A CA 1
ATOM 1545 C C . SER A 1 205 ? -7.708 -12.411 17.598 1.00 96.44 205 SER A C 1
ATOM 1547 O O . SER A 1 205 ? -8.225 -13.426 17.116 1.00 96.44 205 SER A O 1
ATOM 1549 N N . ASP A 1 206 ? -8.372 -11.587 18.408 1.00 96.31 206 ASP A N 1
ATOM 1550 C CA . ASP A 1 206 ? -9.775 -11.758 18.793 1.00 96.31 206 ASP A CA 1
ATOM 1551 C C . ASP A 1 206 ? -10.759 -10.944 17.932 1.00 96.31 206 ASP A C 1
ATOM 1553 O O . ASP A 1 206 ? -11.955 -11.260 17.913 1.00 96.31 206 ASP A O 1
ATOM 1557 N N . GLY A 1 207 ? -10.261 -10.001 17.128 1.00 95.81 207 GLY A N 1
ATOM 1558 C CA . GLY A 1 207 ? -11.024 -9.275 16.120 1.00 95.81 207 GLY A CA 1
ATOM 1559 C C . GLY A 1 207 ? -11.838 -8.111 16.678 1.00 95.81 207 GLY A C 1
ATOM 1560 O O . GLY A 1 207 ? -12.859 -7.758 16.076 1.00 95.81 207 GLY A O 1
ATOM 1561 N N . ASP A 1 208 ? -11.438 -7.539 17.813 1.00 95.88 208 ASP A N 1
ATOM 1562 C CA . ASP A 1 208 ? -12.134 -6.417 18.449 1.00 95.88 208 ASP A CA 1
ATOM 1563 C C . ASP A 1 208 ? -11.741 -5.038 17.880 1.00 95.88 208 ASP A C 1
ATOM 1565 O O . ASP A 1 208 ? -12.407 -4.029 18.146 1.00 95.88 208 ASP A O 1
ATOM 1569 N N . GLY A 1 209 ? -10.717 -4.997 17.020 1.00 96.19 209 GLY A N 1
ATOM 1570 C CA . GLY A 1 209 ? -10.197 -3.784 16.394 1.00 96.19 209 GLY A CA 1
ATOM 1571 C C . GLY A 1 209 ? -9.102 -3.082 17.201 1.00 96.19 209 GLY A C 1
ATOM 1572 O O . GLY A 1 209 ? -8.641 -2.000 16.798 1.00 96.19 209 GLY A O 1
ATOM 1573 N N . PHE A 1 210 ? -8.662 -3.668 18.310 1.00 97.31 210 PHE A N 1
ATOM 1574 C CA . PHE A 1 210 ? -7.534 -3.230 19.110 1.00 97.31 210 PHE A CA 1
ATOM 1575 C C . PHE A 1 210 ? -6.364 -4.196 18.939 1.00 97.31 210 PHE A C 1
ATOM 1577 O O . PHE A 1 210 ? -6.513 -5.406 18.907 1.00 97.31 210 PHE A O 1
ATOM 1584 N N . GLY A 1 211 ? -5.168 -3.644 18.748 1.00 96.94 211 GLY A N 1
ATOM 1585 C CA . GLY A 1 211 ? -3.999 -4.453 18.430 1.00 96.94 211 GLY A CA 1
ATOM 1586 C C . GLY A 1 211 ? -3.083 -4.675 19.625 1.00 96.94 211 GLY A C 1
ATOM 1587 O O . GLY A 1 211 ? -2.912 -3.791 20.469 1.00 96.94 211 GLY A O 1
ATOM 1588 N N . ASN A 1 212 ? -2.421 -5.824 19.658 1.00 95.31 212 ASN A N 1
ATOM 1589 C CA . ASN A 1 212 ? -1.470 -6.204 20.685 1.00 95.31 212 ASN A CA 1
ATOM 1590 C C . ASN A 1 212 ? -0.023 -5.861 20.300 1.00 95.31 212 ASN A C 1
ATOM 1592 O O . ASN A 1 212 ? 0.478 -6.212 19.229 1.00 95.31 212 ASN A O 1
ATOM 1596 N N . ASN A 1 213 ? 0.719 -5.225 21.211 1.00 91.69 213 ASN A N 1
ATOM 1597 C CA . ASN A 1 213 ? 2.092 -4.789 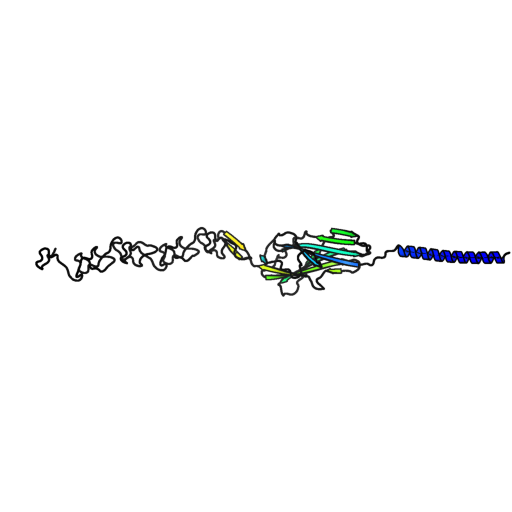20.936 1.00 91.69 213 ASN A CA 1
ATOM 1598 C C . ASN A 1 213 ? 3.114 -5.941 20.773 1.00 91.69 213 ASN A C 1
ATOM 1600 O O . ASN A 1 213 ? 4.229 -5.699 20.307 1.00 91.69 213 ASN A O 1
ATOM 1604 N N . ALA A 1 214 ? 2.778 -7.177 21.159 1.00 89.31 214 ALA A N 1
ATOM 1605 C CA . ALA A 1 214 ? 3.684 -8.322 21.051 1.00 89.31 214 ALA A CA 1
ATOM 1606 C C . ALA A 1 214 ? 3.857 -8.827 19.607 1.00 89.31 214 ALA A C 1
ATOM 1608 O O . ALA A 1 214 ? 4.897 -9.405 19.283 1.00 89.31 214 ALA A O 1
ATOM 1609 N N . GLY A 1 215 ? 2.871 -8.593 18.735 1.00 89.50 215 GLY A N 1
ATOM 1610 C CA . GLY A 1 215 ? 2.918 -8.958 17.322 1.00 89.50 215 GLY A CA 1
ATOM 1611 C C . GLY A 1 215 ? 2.833 -7.719 16.443 1.00 89.50 215 GLY A C 1
ATOM 1612 O O . GLY A 1 215 ? 1.812 -7.048 16.427 1.00 89.50 215 GLY A O 1
ATOM 1613 N N . GLN A 1 216 ? 3.891 -7.414 15.691 1.00 94.62 216 GLN A N 1
ATOM 1614 C CA . GLN A 1 216 ? 3.938 -6.247 14.806 1.00 94.62 216 GLN A CA 1
ATOM 1615 C C . GLN A 1 216 ? 4.169 -6.664 13.357 1.00 94.62 216 GLN A C 1
ATOM 1617 O O . GLN A 1 216 ? 4.958 -7.568 13.073 1.00 94.62 216 GLN A O 1
ATOM 1622 N N . GLN A 1 217 ? 3.532 -5.956 12.431 1.00 94.12 217 GLN A N 1
ATOM 1623 C CA . GLN A 1 217 ? 3.775 -6.077 11.001 1.00 94.12 217 GLN A CA 1
ATOM 1624 C C . GLN A 1 217 ? 3.835 -4.693 10.362 1.00 94.12 217 GLN A C 1
ATOM 1626 O O . GLN A 1 217 ? 3.000 -3.832 10.620 1.00 94.12 217 GLN A O 1
ATOM 1631 N N . VAL A 1 218 ? 4.813 -4.486 9.483 1.00 92.56 218 VAL A N 1
ATOM 1632 C CA . VAL A 1 218 ? 4.896 -3.270 8.673 1.00 92.56 218 VAL A CA 1
ATOM 1633 C C . VAL A 1 218 ? 4.169 -3.493 7.351 1.00 92.56 218 VAL A C 1
ATOM 1635 O O . VAL A 1 218 ? 4.381 -4.501 6.678 1.00 92.56 218 VAL A O 1
ATOM 1638 N N . SER A 1 219 ? 3.322 -2.543 6.966 1.00 92.12 219 SER A N 1
ATOM 1639 C CA . SER A 1 219 ? 2.645 -2.520 5.671 1.00 92.12 219 SER A CA 1
ATOM 1640 C C . SER A 1 219 ? 2.501 -1.083 5.182 1.00 92.12 219 SER A C 1
ATOM 1642 O O . SER A 1 219 ? 2.309 -0.157 5.962 1.00 92.12 219 SER A O 1
ATOM 1644 N N . CYS A 1 220 ? 2.575 -0.895 3.870 1.00 92.88 220 CYS A N 1
ATOM 1645 C CA . CYS A 1 220 ? 2.251 0.365 3.202 1.00 92.88 220 CYS A CA 1
ATOM 1646 C C . CYS A 1 220 ? 0.968 0.264 2.358 1.00 92.88 220 CYS A C 1
ATOM 1648 O O . CYS A 1 220 ? 0.571 1.223 1.700 1.00 92.88 220 CYS A O 1
ATOM 1650 N N . MET A 1 221 ? 0.347 -0.921 2.331 1.00 89.62 221 MET A N 1
ATOM 1651 C CA . MET A 1 221 ? -0.805 -1.252 1.484 1.00 89.62 221 MET A CA 1
ATOM 1652 C C . MET A 1 221 ? -2.130 -1.198 2.260 1.00 89.62 221 MET A C 1
ATOM 1654 O O . MET A 1 221 ? -3.154 -1.664 1.767 1.00 89.62 221 MET A O 1
ATOM 1658 N N . GLY A 1 222 ? -2.106 -0.636 3.470 1.00 91.12 222 GLY A N 1
ATOM 1659 C CA . GLY A 1 222 ? -3.213 -0.655 4.421 1.00 91.12 222 GLY A CA 1
ATOM 1660 C C . GLY A 1 222 ? -3.064 -1.742 5.487 1.00 91.12 222 GLY A C 1
ATOM 1661 O O . GLY A 1 222 ? -2.071 -2.480 5.511 1.00 91.12 222 GLY A O 1
ATOM 1662 N N . THR A 1 223 ? -4.060 -1.799 6.373 1.00 94.44 223 THR A N 1
ATOM 1663 C CA . THR A 1 223 ? -4.130 -2.724 7.508 1.00 94.44 223 THR A CA 1
ATOM 1664 C C . THR A 1 223 ? -4.196 -4.174 7.021 1.00 94.44 223 THR A C 1
ATOM 1666 O O . THR A 1 223 ? -5.134 -4.519 6.296 1.00 94.44 223 THR A O 1
ATOM 1669 N N . PRO A 1 224 ? -3.221 -5.031 7.376 1.00 94.94 224 PRO A N 1
ATOM 1670 C CA . PRO A 1 224 ? -3.294 -6.459 7.087 1.00 94.94 224 PRO A CA 1
ATOM 1671 C C . PRO A 1 224 ? -4.485 -7.130 7.791 1.00 94.94 224 PRO A C 1
ATOM 1673 O O . PRO A 1 224 ? -4.950 -6.664 8.826 1.00 94.94 224 PRO A O 1
ATOM 1676 N N . ILE A 1 225 ? -4.971 -8.246 7.243 1.00 94.56 225 ILE A N 1
ATOM 1677 C CA . ILE A 1 225 ? -6.029 -9.047 7.882 1.00 94.56 225 ILE A CA 1
ATOM 1678 C C . ILE A 1 225 ? -5.503 -9.611 9.209 1.00 94.56 225 ILE A C 1
ATOM 1680 O O . ILE A 1 225 ? -4.422 -10.199 9.217 1.00 94.56 225 ILE A O 1
ATOM 1684 N N . GLY A 1 226 ? -6.280 -9.469 10.288 1.00 95.31 226 GLY A N 1
ATOM 1685 C CA . GLY A 1 226 ? -5.891 -9.898 11.640 1.00 95.31 226 GLY A CA 1
ATOM 1686 C C . GLY A 1 226 ? -4.927 -8.935 12.336 1.00 95.31 226 GLY A C 1
ATOM 1687 O O . GLY A 1 226 ? -4.157 -9.355 13.193 1.00 95.31 226 GLY A O 1
ATOM 1688 N N . TYR A 1 227 ? -4.901 -7.672 11.905 1.00 97.31 227 TYR A N 1
ATOM 1689 C CA . TYR A 1 227 ? -4.115 -6.618 12.530 1.00 97.31 227 TYR A CA 1
ATOM 1690 C C . TYR A 1 227 ? -4.954 -5.342 12.699 1.00 97.31 227 TYR A C 1
ATOM 1692 O O . TYR A 1 227 ? -5.837 -5.058 11.891 1.00 97.31 227 TYR A O 1
ATOM 1700 N N . ALA A 1 228 ? -4.597 -4.515 13.679 1.00 97.19 228 ALA A N 1
ATOM 1701 C CA . ALA A 1 228 ? -5.132 -3.186 13.933 1.00 97.19 228 ALA A CA 1
ATOM 1702 C C . ALA A 1 228 ? -4.044 -2.101 13.813 1.00 97.19 228 ALA A C 1
ATOM 1704 O O . ALA A 1 228 ? -2.840 -2.359 13.851 1.00 97.19 228 ALA A O 1
ATOM 1705 N N . ALA A 1 229 ? -4.466 -0.845 13.645 1.00 96.62 229 ALA A N 1
ATOM 1706 C CA . ALA A 1 229 ? -3.560 0.308 13.534 1.00 96.62 229 ALA A CA 1
ATOM 1707 C C . ALA A 1 229 ? -3.127 0.888 14.896 1.00 96.62 229 ALA A C 1
ATOM 1709 O O . ALA A 1 229 ? -2.309 1.807 14.947 1.00 96.62 229 ALA A O 1
ATOM 1710 N N . ASN A 1 230 ? -3.697 0.383 15.988 1.00 95.94 230 ASN A N 1
ATOM 1711 C CA . ASN A 1 230 ? -3.391 0.771 17.361 1.00 95.94 230 ASN A CA 1
ATOM 1712 C C . ASN A 1 230 ? -2.740 -0.406 18.100 1.00 95.94 230 ASN A C 1
ATOM 1714 O O . ASN A 1 230 ? -2.820 -1.538 17.640 1.00 95.94 230 ASN A O 1
ATOM 1718 N N . ASN A 1 231 ? -2.106 -0.124 19.234 1.00 96.69 231 ASN A N 1
ATOM 1719 C CA . ASN A 1 231 ? -1.450 -1.111 20.091 1.00 96.69 231 ASN A CA 1
ATOM 1720 C C . ASN A 1 231 ? -2.048 -1.128 21.506 1.00 96.69 231 ASN A C 1
ATOM 1722 O O . ASN A 1 231 ? -1.309 -1.190 22.492 1.00 96.69 231 ASN A O 1
ATOM 1726 N N . THR A 1 232 ? -3.364 -0.938 21.599 1.00 96.44 232 THR A N 1
ATOM 1727 C CA . THR A 1 232 ? -4.057 -0.673 22.866 1.00 96.44 232 THR A CA 1
ATOM 1728 C C . THR A 1 232 ? -4.791 -1.880 23.435 1.00 96.44 232 THR A C 1
ATOM 1730 O O . THR A 1 232 ? -5.503 -1.709 24.419 1.00 96.44 232 THR A O 1
ATOM 1733 N N . ASP A 1 233 ? -4.639 -3.063 22.845 1.00 96.75 233 ASP A N 1
ATOM 1734 C CA . ASP A 1 233 ? -5.241 -4.279 23.378 1.00 96.75 233 ASP A CA 1
ATOM 1735 C C . ASP A 1 233 ? -4.422 -4.853 24.557 1.00 96.75 233 ASP A C 1
ATOM 1737 O O . ASP A 1 233 ? -3.212 -5.104 24.471 1.00 96.75 233 ASP A O 1
ATOM 1741 N N . CYS A 1 234 ? -5.107 -5.026 25.687 1.00 94.94 234 CYS A N 1
ATOM 1742 C CA . CYS A 1 234 ? -4.593 -5.621 26.914 1.00 94.94 234 CYS A CA 1
ATOM 1743 C C . CYS A 1 234 ? -4.672 -7.161 26.927 1.00 94.94 234 CYS A C 1
ATOM 1745 O O . CYS A 1 234 ? -3.928 -7.782 27.695 1.00 94.94 234 CYS A O 1
ATOM 1747 N N . ASN A 1 235 ? -5.557 -7.782 26.142 1.00 95.06 235 ASN A N 1
ATOM 1748 C CA . ASN A 1 235 ? -5.758 -9.228 26.081 1.00 95.06 235 ASN A CA 1
ATOM 1749 C C . ASN A 1 235 ? -6.251 -9.705 24.703 1.00 95.06 235 ASN A C 1
ATOM 1751 O O . ASN A 1 235 ? -7.419 -10.022 24.531 1.00 95.06 235 ASN A O 1
ATOM 1755 N N . ASP A 1 236 ? -5.295 -9.955 23.817 1.00 94.69 236 ASP A N 1
ATOM 1756 C CA . ASP A 1 236 ? -5.491 -10.359 22.414 1.00 94.69 236 ASP A CA 1
ATOM 1757 C C . ASP A 1 236 ? -6.233 -11.688 22.200 1.00 94.69 236 ASP A C 1
ATOM 1759 O O . ASP A 1 236 ? -6.437 -12.132 21.078 1.00 94.69 236 ASP A O 1
ATOM 1763 N N . ASN A 1 237 ? -6.576 -12.408 23.269 1.00 96.19 237 ASN A N 1
ATOM 1764 C CA . ASN A 1 237 ? -7.281 -13.684 23.161 1.00 96.19 237 ASN A CA 1
ATOM 1765 C C . ASN A 1 237 ? -8.785 -13.554 23.419 1.00 96.19 237 ASN A C 1
ATOM 1767 O O . ASN A 1 237 ? -9.481 -14.575 23.367 1.00 96.19 237 ASN A O 1
ATOM 1771 N N . GLN A 1 238 ? -9.282 -12.369 23.785 1.00 96.19 238 GLN A N 1
ATOM 1772 C CA . GLN A 1 238 ? -10.667 -12.196 24.188 1.00 96.19 238 GLN A CA 1
ATOM 1773 C C . GLN A 1 238 ? -11.127 -10.737 24.144 1.00 96.19 238 GLN A C 1
ATOM 1775 O O . GLN A 1 238 ? -10.594 -9.903 24.870 1.00 96.19 238 GLN A O 1
ATOM 1780 N N . LEU A 1 239 ? -12.271 -10.529 23.477 1.00 97.31 239 LEU A N 1
ATOM 1781 C CA . LEU A 1 239 ? -13.024 -9.275 23.480 1.00 97.31 239 LEU A CA 1
ATOM 1782 C C . LEU A 1 239 ? -13.168 -8.695 24.893 1.00 97.31 239 LEU A C 1
ATOM 1784 O O . LEU A 1 239 ? -13.644 -9.381 25.809 1.00 97.31 239 LEU A O 1
ATOM 1788 N N . GLN A 1 240 ? -12.847 -7.414 25.040 1.00 97.50 240 GLN A N 1
ATOM 1789 C CA . GLN A 1 240 ? -13.033 -6.687 26.289 1.00 97.50 240 GLN A CA 1
ATOM 1790 C C . GLN A 1 240 ? -14.091 -5.597 26.156 1.00 97.50 240 GLN A C 1
ATOM 1792 O O . GLN A 1 240 ? -14.179 -4.891 25.152 1.00 97.50 240 GLN A O 1
ATOM 1797 N N . TYR A 1 241 ? -14.900 -5.468 27.202 1.00 97.81 241 TYR A N 1
ATOM 1798 C CA . TYR A 1 241 ? -16.030 -4.554 27.261 1.00 97.81 241 TYR A CA 1
ATOM 1799 C C . TYR A 1 241 ? -15.801 -3.475 28.311 1.00 97.81 241 TYR A C 1
ATOM 1801 O O . TYR A 1 241 ? -15.158 -3.718 29.336 1.00 97.81 241 TYR A O 1
ATOM 1809 N N . LEU A 1 242 ? -16.302 -2.273 28.029 1.00 97.69 242 LEU A N 1
ATOM 1810 C CA . LEU A 1 242 ? -16.260 -1.156 28.963 1.00 97.69 242 LEU A CA 1
ATOM 1811 C C . LEU A 1 242 ? -17.062 -1.522 30.214 1.00 97.69 242 LEU A C 1
ATOM 1813 O O . LEU A 1 242 ? -18.184 -1.995 30.072 1.00 97.69 242 LEU A O 1
ATOM 1817 N N . ASP A 1 243 ? -16.455 -1.284 31.372 1.00 97.25 243 ASP A N 1
ATOM 1818 C CA . ASP A 1 243 ? -17.035 -1.377 32.714 1.00 97.25 243 ASP A CA 1
ATOM 1819 C C . ASP A 1 243 ? -16.867 0.015 33.335 1.00 97.25 243 ASP A C 1
AT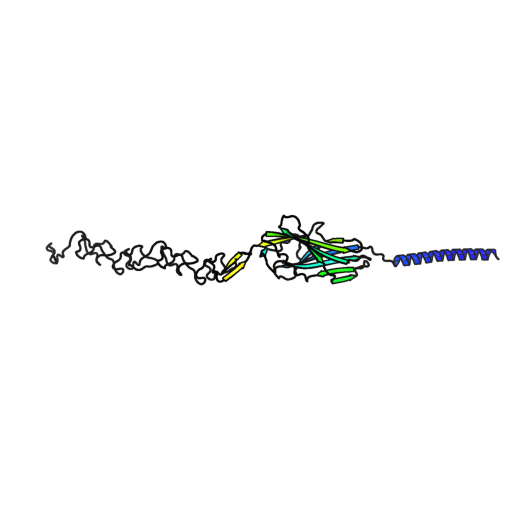OM 1821 O O . ASP A 1 243 ? -15.771 0.387 33.781 1.00 97.25 243 ASP A O 1
ATOM 1825 N N . SER A 1 244 ? -17.888 0.861 33.186 1.00 97.06 244 SER A N 1
ATOM 1826 C CA . SER A 1 244 ? -17.774 2.279 33.546 1.00 97.06 244 SER A CA 1
ATOM 1827 C C . SER A 1 244 ? -18.080 2.560 35.019 1.00 97.06 244 SER A C 1
ATOM 1829 O O . SER A 1 244 ? -17.654 3.612 35.515 1.00 97.06 244 SER A O 1
ATOM 1831 N N . ASP A 1 245 ? -18.785 1.680 35.723 1.00 95.50 245 ASP A N 1
ATOM 1832 C CA . ASP A 1 245 ? -19.107 1.840 37.142 1.00 95.50 245 ASP A CA 1
ATOM 1833 C C . ASP A 1 245 ? -18.249 0.961 38.077 1.00 95.50 245 ASP A C 1
ATOM 1835 O O . ASP A 1 245 ? -18.170 1.244 39.279 1.00 95.50 245 ASP A O 1
ATOM 1839 N N . GLY A 1 246 ? -17.500 0.005 37.522 1.00 95.62 246 GLY A N 1
ATOM 1840 C CA . GLY A 1 246 ? -16.501 -0.809 38.204 1.00 95.62 246 GLY A CA 1
ATOM 1841 C C . GLY A 1 246 ? -17.073 -2.023 38.931 1.00 95.62 246 GLY A C 1
ATOM 1842 O O . GLY A 1 246 ? -16.452 -2.480 39.900 1.00 95.62 246 GLY A O 1
ATOM 1843 N N . ASP A 1 247 ? -18.248 -2.511 38.538 1.00 95.25 247 ASP A N 1
ATOM 1844 C CA . ASP A 1 247 ? -18.942 -3.615 39.208 1.00 95.25 247 ASP A CA 1
ATOM 1845 C C . ASP A 1 247 ? -18.522 -5.013 38.703 1.00 95.25 247 ASP A C 1
ATOM 1847 O O . ASP A 1 247 ? -18.786 -6.032 39.357 1.00 95.25 247 ASP A O 1
ATOM 1851 N N . GLY A 1 248 ? -17.769 -5.055 37.599 1.00 96.31 248 GLY A N 1
ATOM 1852 C CA . GLY A 1 248 ? -17.257 -6.267 36.966 1.00 96.31 248 GLY A CA 1
ATOM 1853 C C . GLY A 1 248 ? -18.156 -6.846 35.868 1.00 96.31 248 GLY A C 1
ATOM 1854 O O . GLY A 1 248 ? -17.775 -7.851 35.250 1.00 96.31 248 GLY A O 1
ATOM 1855 N N . PHE A 1 249 ? -19.311 -6.245 35.593 1.00 97.19 249 PHE A N 1
ATOM 1856 C CA . PHE A 1 249 ? -20.154 -6.520 34.438 1.00 97.19 249 PHE A CA 1
ATOM 1857 C C . PHE A 1 249 ? -19.881 -5.475 33.356 1.00 97.19 249 PHE A C 1
ATOM 1859 O O . PHE A 1 249 ? -19.752 -4.294 33.625 1.00 97.19 249 PHE A O 1
ATOM 1866 N N . GLY A 1 250 ? -19.704 -5.921 32.114 1.00 97.12 250 GLY A N 1
ATOM 1867 C CA . GLY A 1 250 ? -19.383 -5.001 31.023 1.00 97.12 250 GLY A CA 1
ATOM 1868 C C . GLY A 1 250 ? -20.609 -4.610 30.218 1.00 97.12 250 GLY A C 1
ATOM 1869 O O . GLY A 1 250 ? -21.544 -5.397 30.053 1.00 97.12 250 GLY A O 1
ATOM 1870 N N . SER A 1 251 ? -20.565 -3.423 29.628 1.00 96.69 251 SER A N 1
ATOM 1871 C CA . SER A 1 251 ? -21.508 -2.976 28.605 1.00 96.69 251 SER A CA 1
ATOM 1872 C C . SER A 1 251 ? -21.373 -3.740 27.278 1.00 96.69 251 SER A C 1
ATOM 1874 O O . SER A 1 251 ? -20.596 -4.676 27.115 1.00 96.69 251 SER A O 1
ATOM 1876 N N . ASN A 1 252 ? -22.101 -3.291 26.252 1.00 95.25 252 ASN A N 1
ATOM 1877 C CA . ASN A 1 252 ? -21.935 -3.760 24.871 1.00 95.25 252 ASN A CA 1
ATOM 1878 C C . ASN A 1 252 ? -20.884 -2.965 24.067 1.00 95.25 252 ASN A C 1
ATOM 1880 O O . ASN A 1 252 ? -20.841 -3.076 22.840 1.00 95.25 252 ASN A O 1
ATOM 1884 N N . ILE A 1 253 ? -20.074 -2.126 24.721 1.00 96.50 253 ILE A N 1
ATOM 1885 C CA . ILE A 1 253 ? -19.049 -1.300 24.070 1.00 96.50 253 ILE A CA 1
ATOM 1886 C C . ILE A 1 253 ? -17.694 -1.996 24.182 1.00 96.50 253 ILE A C 1
ATOM 1888 O O . ILE A 1 253 ? -17.202 -2.199 25.287 1.00 96.50 253 ILE A O 1
ATOM 1892 N N . LEU A 1 254 ? -17.074 -2.310 23.040 1.00 97.38 254 LEU A N 1
ATOM 1893 C CA . LEU A 1 254 ? -15.716 -2.859 22.988 1.00 97.38 254 LEU A CA 1
ATOM 1894 C C . LEU A 1 254 ? -14.665 -1.793 23.316 1.00 97.38 254 LEU A C 1
ATOM 1896 O O . LEU A 1 254 ? -14.735 -0.659 22.828 1.00 97.38 254 LEU A O 1
ATOM 1900 N N . VAL A 1 255 ? -13.668 -2.181 24.103 1.00 97.69 255 VAL A N 1
ATOM 1901 C CA . VAL A 1 255 ? -12.509 -1.365 24.484 1.00 97.69 255 VAL A CA 1
ATOM 1902 C C . VAL A 1 255 ? -11.273 -2.253 24.557 1.00 97.69 255 VAL A C 1
ATOM 1904 O O . VAL A 1 255 ? -11.376 -3.401 24.959 1.00 97.69 255 VAL A O 1
ATOM 1907 N N . GLY A 1 256 ? -10.087 -1.713 24.269 1.00 96.88 256 GLY A N 1
ATOM 1908 C CA . GLY A 1 256 ? -8.858 -2.519 24.322 1.00 96.88 256 GLY A CA 1
ATOM 1909 C C . GLY A 1 256 ? -8.498 -3.048 25.719 1.00 96.88 256 GLY A C 1
ATOM 1910 O O . GLY A 1 256 ? -7.709 -3.978 25.842 1.00 96.88 256 GLY A O 1
ATOM 1911 N N . CYS A 1 257 ? -9.056 -2.476 26.792 1.00 96.50 257 CYS A N 1
ATOM 1912 C CA . CYS A 1 257 ? -8.844 -2.932 28.168 1.00 96.50 257 CYS A CA 1
ATOM 1913 C C . CYS A 1 257 ? -10.133 -2.745 28.979 1.00 96.50 257 CYS A C 1
ATOM 1915 O O . CYS A 1 257 ? -10.622 -1.618 29.078 1.00 96.50 257 CYS A O 1
ATOM 1917 N N . GLY A 1 258 ? -10.656 -3.819 29.571 1.00 96.00 258 GLY A N 1
ATOM 1918 C CA . GLY A 1 258 ? -11.946 -3.817 30.261 1.00 96.00 258 GLY A CA 1
ATOM 1919 C C . GLY A 1 258 ? -12.248 -5.161 30.925 1.00 96.00 258 GLY A C 1
ATOM 1920 O O . GLY A 1 258 ? -11.350 -5.801 31.476 1.00 96.00 258 GLY A O 1
ATOM 1921 N N . VAL A 1 259 ? -13.507 -5.593 30.871 1.00 97.06 259 VAL A N 1
ATOM 1922 C CA . VAL A 1 259 ? -13.963 -6.876 31.431 1.00 97.06 259 VAL A CA 1
ATOM 1923 C C . VAL A 1 259 ? -14.360 -7.875 30.333 1.00 97.06 259 VAL A C 1
ATOM 1925 O O . VAL A 1 259 ? -14.765 -7.474 29.245 1.00 97.06 259 VAL A O 1
ATOM 1928 N N . PRO A 1 260 ? -14.265 -9.195 30.585 1.00 96.94 260 PRO A N 1
ATOM 1929 C CA . PRO A 1 260 ? -14.467 -10.237 29.568 1.00 96.94 260 PRO A CA 1
ATOM 1930 C C . PRO A 1 260 ? -15.939 -10.557 29.233 1.00 96.94 260 PRO A C 1
ATOM 1932 O O . PRO A 1 260 ? -16.213 -11.575 28.592 1.00 96.94 260 PRO A O 1
ATOM 1935 N N . ASN A 1 261 ? -16.897 -9.767 29.721 1.00 96.00 261 ASN A N 1
ATOM 1936 C CA . ASN A 1 261 ? -18.332 -10.034 29.604 1.00 96.00 261 ASN A CA 1
ATOM 1937 C C . ASN A 1 261 ? -19.098 -8.767 29.203 1.00 96.00 261 ASN A C 1
ATOM 1939 O O . ASN A 1 261 ? -18.617 -7.675 29.456 1.00 96.00 261 ASN A O 1
ATOM 1943 N N . ASN A 1 262 ? -20.290 -8.930 28.630 1.00 96.38 262 ASN A N 1
ATOM 1944 C CA . ASN A 1 262 ? -21.155 -7.842 28.166 1.00 96.38 262 ASN A CA 1
ATOM 1945 C C . ASN A 1 262 ? -22.554 -7.892 28.813 1.00 96.38 262 ASN A C 1
ATOM 1947 O O . ASN A 1 262 ? -23.579 -7.796 28.132 1.00 96.38 262 ASN A O 1
ATOM 1951 N N . SER A 1 263 ? -22.602 -8.185 30.114 1.00 96.31 263 SER A N 1
ATOM 1952 C CA . SER A 1 263 ? -23.852 -8.530 30.809 1.00 96.31 263 SER A CA 1
ATOM 1953 C C . SER A 1 263 ? -24.516 -7.353 31.524 1.00 96.31 263 SER A C 1
ATOM 1955 O O . SER A 1 263 ? -25.485 -7.580 32.246 1.00 96.31 263 SER A O 1
ATOM 1957 N N . ASP A 1 264 ? -24.011 -6.133 31.342 1.00 95.75 264 ASP A N 1
ATOM 1958 C CA . ASP A 1 264 ? -24.494 -4.956 32.050 1.00 95.75 264 ASP A CA 1
ATOM 1959 C C . ASP A 1 264 ? -25.651 -4.256 31.315 1.00 95.75 264 ASP A C 1
ATOM 1961 O O . ASP A 1 264 ? -25.545 -3.805 30.167 1.00 95.75 264 ASP A O 1
ATOM 1965 N N . CYS A 1 265 ? -26.787 -4.170 32.004 1.00 94.44 265 CYS A N 1
ATOM 1966 C CA . CYS A 1 265 ? -27.976 -3.453 31.572 1.00 94.44 265 CYS A CA 1
ATOM 1967 C C . CYS A 1 265 ? -27.842 -1.921 31.688 1.00 94.44 265 CYS A C 1
ATOM 1969 O O . CYS A 1 265 ? -28.547 -1.204 30.971 1.00 94.44 265 CYS A O 1
ATOM 1971 N N . ASN A 1 266 ? -27.007 -1.413 32.598 1.00 94.62 266 ASN A N 1
ATOM 1972 C CA . ASN A 1 266 ? -26.763 0.005 32.843 1.00 94.62 266 ASN A CA 1
ATOM 1973 C C . ASN A 1 266 ? -25.348 0.274 33.394 1.00 94.62 266 ASN A C 1
ATOM 1975 O O . ASN A 1 266 ? -25.187 0.611 34.559 1.00 94.62 266 ASN A O 1
ATOM 1979 N N . ASP A 1 267 ? -24.381 0.319 32.483 1.00 93.94 267 ASP A N 1
ATOM 1980 C CA . ASP A 1 267 ? -22.944 0.559 32.730 1.00 93.94 267 ASP A CA 1
ATOM 1981 C C . ASP A 1 267 ? -22.589 1.871 33.453 1.00 93.94 267 ASP A C 1
ATOM 1983 O O . ASP A 1 267 ? -21.436 2.141 33.770 1.00 93.94 267 ASP A O 1
ATOM 1987 N N . ALA A 1 268 ? -23.563 2.753 33.684 1.00 96.00 268 ALA A N 1
ATOM 1988 C CA . ALA A 1 268 ? -23.346 4.002 34.403 1.00 96.00 268 ALA A CA 1
ATOM 1989 C C . ALA A 1 268 ? -23.698 3.916 35.897 1.00 96.00 268 ALA A C 1
ATOM 1991 O O . ALA A 1 268 ? -23.531 4.919 36.604 1.00 96.00 268 ALA A O 1
ATOM 1992 N N . GLN A 1 269 ? -24.272 2.805 36.372 1.00 95.56 269 GLN A N 1
ATOM 1993 C CA . GLN A 1 269 ? -24.817 2.694 37.723 1.00 95.56 269 GLN A CA 1
ATOM 1994 C C . GLN A 1 269 ? -24.791 1.260 38.245 1.00 95.56 269 GLN A C 1
ATOM 1996 O O . GLN A 1 269 ? -25.429 0.399 37.656 1.00 95.56 269 GLN A O 1
ATOM 2001 N N . LEU A 1 270 ? -24.247 1.090 39.456 1.00 95.81 270 LEU A N 1
ATOM 2002 C CA . LEU A 1 270 ? -24.277 -0.187 40.167 1.00 95.81 270 LEU A CA 1
ATOM 2003 C C . LEU A 1 270 ? -25.705 -0.730 40.276 1.00 95.81 270 LEU A C 1
ATOM 2005 O O . LEU A 1 270 ? -26.613 -0.023 40.734 1.00 95.81 270 LEU A O 1
ATOM 2009 N N . GLN A 1 271 ? -25.867 -2.003 39.935 1.00 96.31 271 GLN A N 1
ATOM 2010 C CA . GLN A 1 271 ? -27.140 -2.712 39.981 1.00 96.31 271 GLN A CA 1
ATOM 2011 C C . GLN A 1 271 ? -27.105 -3.820 41.036 1.00 96.31 271 GLN A C 1
ATOM 2013 O O . GLN A 1 271 ? -26.131 -4.559 41.177 1.00 96.31 271 GLN A O 1
ATOM 2018 N N . TYR A 1 272 ? -28.199 -3.945 41.777 1.00 96.44 272 TYR A N 1
ATOM 2019 C CA . TYR A 1 272 ? -28.341 -4.846 42.913 1.00 96.44 272 TYR A CA 1
ATOM 2020 C C . TYR A 1 272 ? -29.434 -5.884 42.661 1.00 96.44 272 TYR A C 1
ATOM 2022 O O . TYR A 1 272 ? -30.433 -5.596 41.996 1.00 96.44 272 TYR A O 1
ATOM 2030 N N . LEU A 1 273 ? -29.222 -7.102 43.167 1.00 96.56 273 LEU A N 1
ATOM 2031 C CA . LEU A 1 273 ? -30.179 -8.203 43.063 1.00 96.56 273 LEU A CA 1
ATOM 2032 C C . LEU A 1 273 ? -31.489 -7.825 43.757 1.00 96.56 273 LEU A C 1
ATOM 2034 O O . LEU A 1 273 ? -31.448 -7.364 44.887 1.00 96.56 273 LEU A O 1
ATOM 2038 N N . ASP A 1 274 ? -32.603 -8.037 43.065 1.00 96.06 274 ASP A N 1
ATOM 2039 C CA . ASP A 1 274 ? -33.971 -7.893 43.570 1.00 96.06 274 ASP A CA 1
ATOM 2040 C C . ASP A 1 274 ? -34.678 -9.221 43.272 1.00 96.06 274 ASP A C 1
ATOM 2042 O O . ASP A 1 274 ? -35.170 -9.460 42.161 1.00 96.06 274 ASP A O 1
ATOM 2046 N N . ALA A 1 275 ? -34.548 -10.170 44.197 1.00 95.81 275 ALA A N 1
ATOM 2047 C CA . ALA A 1 275 ? -34.941 -11.556 43.972 1.00 95.81 275 ALA A CA 1
ATOM 2048 C C . ALA A 1 275 ? -36.438 -11.802 44.200 1.00 95.81 275 ALA A C 1
ATOM 2050 O O . ALA A 1 275 ? -36.986 -12.748 43.618 1.00 95.81 275 ALA A O 1
ATOM 2051 N N . ASP A 1 276 ? -37.109 -10.964 44.987 1.00 93.88 276 ASP A N 1
ATOM 2052 C CA . ASP A 1 276 ? -38.556 -11.028 45.178 1.00 93.88 276 ASP A CA 1
ATOM 2053 C C . ASP A 1 276 ? -39.344 -10.074 44.260 1.00 93.88 276 ASP A C 1
ATOM 2055 O O . ASP A 1 276 ? -40.533 -10.320 44.032 1.00 93.88 276 ASP A O 1
ATOM 2059 N N . ALA A 1 277 ? -38.671 -9.116 43.613 1.00 94.44 277 ALA A N 1
ATOM 2060 C CA . ALA A 1 277 ? -39.210 -8.122 42.686 1.00 94.44 277 ALA A CA 1
ATOM 2061 C C . ALA A 1 277 ? -40.048 -7.018 43.356 1.00 94.44 277 ALA A C 1
ATOM 2063 O O . ALA A 1 277 ? -41.060 -6.575 42.791 1.00 94.44 277 ALA A O 1
ATOM 2064 N N . ASP A 1 278 ? -39.655 -6.578 44.552 1.00 92.94 278 ASP A N 1
ATOM 2065 C CA . ASP A 1 278 ? -40.317 -5.499 45.296 1.00 92.94 278 ASP A CA 1
ATOM 2066 C C . ASP A 1 278 ? -39.760 -4.096 44.997 1.00 92.94 278 ASP A C 1
ATOM 2068 O O . ASP A 1 278 ? -40.384 -3.080 45.332 1.00 92.94 278 ASP A O 1
ATOM 2072 N N . GLY A 1 279 ? -38.637 -4.039 44.276 1.00 94.62 279 GLY A N 1
ATOM 2073 C CA . GLY A 1 279 ? -37.958 -2.815 43.880 1.00 94.62 279 GLY A CA 1
ATOM 2074 C C . GLY A 1 279 ? -36.847 -2.363 44.830 1.00 94.62 279 GLY A C 1
ATOM 2075 O O . GLY A 1 279 ? -36.241 -1.315 44.569 1.00 94.62 279 GLY A O 1
ATOM 2076 N N . PHE A 1 280 ? -36.553 -3.105 45.897 1.00 95.75 280 PHE A N 1
ATOM 2077 C CA . PHE A 1 280 ? -35.426 -2.887 46.796 1.00 95.75 280 PHE A CA 1
ATOM 2078 C C . PHE A 1 280 ? -34.369 -3.968 46.584 1.00 95.75 280 PHE A C 1
ATOM 2080 O O . PHE A 1 280 ? -34.672 -5.146 46.514 1.00 95.75 280 PHE A O 1
ATOM 2087 N N . GLY A 1 281 ? -33.108 -3.561 46.441 1.00 95.50 281 GLY A N 1
ATOM 2088 C CA . GLY A 1 281 ? -32.042 -4.514 46.138 1.00 95.50 281 GLY A CA 1
ATOM 2089 C C . GLY A 1 281 ? -31.292 -4.986 47.377 1.00 95.50 281 GLY A C 1
ATOM 2090 O O . GLY A 1 281 ? -31.079 -4.217 48.319 1.00 95.50 281 GLY A O 1
ATOM 2091 N N . ALA A 1 282 ? -30.798 -6.218 47.355 1.00 95.56 282 ALA A N 1
ATOM 2092 C CA . ALA A 1 282 ? -29.829 -6.723 48.319 1.00 95.56 282 ALA A CA 1
ATOM 2093 C C . ALA A 1 282 ? -28.426 -6.152 48.073 1.00 95.56 282 ALA A C 1
ATOM 2095 O O . ALA A 1 282 ? -28.088 -5.697 46.986 1.00 95.56 282 ALA A O 1
ATOM 2096 N N . ASN A 1 283 ? -27.521 -6.271 49.047 1.00 93.50 283 ASN A N 1
ATOM 2097 C CA . ASN A 1 283 ? -26.109 -5.898 48.869 1.00 93.50 283 ASN A CA 1
ATOM 2098 C C . ASN A 1 283 ? -25.309 -6.937 48.043 1.00 93.50 283 ASN A C 1
ATOM 2100 O O . ASN A 1 283 ? -24.263 -7.424 48.477 1.00 93.50 283 ASN A O 1
ATOM 2104 N N . THR A 1 284 ? -25.834 -7.306 46.875 1.00 95.06 284 THR A N 1
ATOM 2105 C CA . THR A 1 284 ? -25.259 -8.247 45.908 1.00 95.06 284 THR A CA 1
ATOM 2106 C C . THR A 1 284 ? -25.325 -7.615 44.523 1.00 95.06 284 THR A C 1
ATOM 2108 O O . THR A 1 284 ? -26.421 -7.360 44.032 1.00 95.06 284 THR A O 1
ATOM 2111 N N . LEU A 1 285 ? -24.167 -7.374 43.901 1.00 95.56 285 LEU A N 1
ATOM 2112 C CA . LEU A 1 285 ? -24.081 -6.790 42.559 1.00 95.56 285 LEU A CA 1
ATOM 2113 C C . LEU A 1 285 ? -24.471 -7.807 41.482 1.00 95.56 285 LEU A C 1
ATOM 2115 O O . LEU A 1 285 ? -24.089 -8.980 41.554 1.00 95.56 285 LEU A O 1
ATOM 2119 N N . VAL A 1 286 ? -25.212 -7.345 40.482 1.00 96.38 286 VAL A N 1
ATOM 2120 C CA . VAL A 1 286 ? -25.667 -8.128 39.326 1.00 96.38 286 VAL A CA 1
ATOM 2121 C C . VAL A 1 286 ? -25.674 -7.232 38.096 1.00 96.38 286 VAL A C 1
ATOM 2123 O O . VAL A 1 286 ? -26.066 -6.086 38.210 1.00 96.38 286 VAL A O 1
ATOM 2126 N N . GLY A 1 287 ? -25.365 -7.749 36.904 1.00 95.62 287 GLY A N 1
ATOM 2127 C CA . GLY A 1 287 ? -25.379 -6.908 35.693 1.00 95.62 287 GLY A CA 1
ATOM 2128 C C . GLY A 1 287 ? -26.752 -6.308 35.340 1.00 95.62 287 GLY A C 1
ATOM 2129 O O . GLY A 1 287 ? -26.845 -5.336 34.600 1.00 95.62 287 GLY A O 1
ATOM 2130 N N . CYS A 1 288 ? -27.850 -6.859 35.867 1.00 95.69 288 CYS A N 1
ATOM 2131 C CA . CYS A 1 288 ? -29.199 -6.327 35.671 1.00 95.69 288 CYS A CA 1
ATOM 2132 C C . CYS A 1 288 ? -30.021 -6.482 36.955 1.00 95.69 288 CYS A C 1
ATOM 2134 O O . CYS A 1 288 ? -30.231 -7.606 37.413 1.00 95.69 288 CYS A O 1
ATOM 2136 N N . GLY A 1 289 ? -30.517 -5.371 37.501 1.00 94.81 289 GLY A N 1
ATOM 2137 C CA . GLY A 1 289 ? -31.247 -5.339 38.768 1.00 94.81 289 GLY A CA 1
ATOM 2138 C C . GLY A 1 289 ? -31.832 -3.959 39.065 1.00 94.81 289 GLY A C 1
ATOM 2139 O O . GLY A 1 289 ? -32.268 -3.255 38.148 1.00 94.81 289 GLY A O 1
ATOM 2140 N N . VAL A 1 290 ? -31.833 -3.577 40.341 1.00 95.69 290 VAL A N 1
ATOM 2141 C CA . VAL A 1 290 ? -32.291 -2.263 40.817 1.00 95.69 290 VAL A CA 1
ATOM 2142 C C . VAL A 1 290 ? -31.122 -1.406 41.305 1.00 95.69 290 VAL A C 1
ATOM 2144 O O . VAL A 1 290 ? -30.131 -1.911 41.813 1.00 95.69 290 VAL A O 1
ATOM 2147 N N . ALA A 1 291 ? -31.248 -0.081 41.215 1.00 95.88 291 ALA A N 1
ATOM 2148 C CA . ALA A 1 291 ? -30.155 0.851 41.527 1.00 95.88 291 ALA A CA 1
ATOM 2149 C C . ALA A 1 291 ? -29.944 1.121 43.035 1.00 95.88 291 ALA A C 1
ATOM 2151 O O . ALA A 1 291 ? -29.173 2.006 43.412 1.00 95.88 291 ALA A O 1
ATOM 2152 N N . ASN A 1 292 ? -30.677 0.434 43.913 1.00 94.12 292 ASN A N 1
ATOM 2153 C CA . ASN A 1 292 ? -30.610 0.628 45.361 1.00 94.12 292 ASN A CA 1
ATOM 2154 C C . ASN A 1 292 ? -30.270 -0.689 46.066 1.00 94.12 292 ASN A C 1
ATOM 2156 O O . ASN A 1 292 ? -30.581 -1.748 45.548 1.00 94.12 292 ASN A O 1
ATOM 2160 N N . ASN A 1 293 ? -29.668 -0.606 47.252 1.00 95.19 293 ASN A N 1
ATOM 2161 C CA . ASN A 1 293 ? -29.252 -1.756 48.060 1.00 95.19 293 ASN A CA 1
ATOM 2162 C C . ASN A 1 293 ? -29.948 -1.784 49.434 1.00 95.19 293 ASN A C 1
ATOM 2164 O O . ASN A 1 293 ? -29.326 -2.082 50.458 1.00 95.19 293 ASN A O 1
ATOM 2168 N N . GLY A 1 294 ? -31.208 -1.345 49.462 1.00 94.50 294 GLY A N 1
ATOM 2169 C CA . GLY A 1 294 ? -31.961 -1.082 50.684 1.00 94.50 294 GLY A CA 1
ATOM 2170 C C . GLY A 1 294 ? -32.699 -2.279 51.276 1.00 94.50 294 GLY A C 1
ATOM 2171 O O . GLY A 1 294 ? -33.451 -2.066 52.226 1.00 94.50 294 GLY A O 1
ATOM 2172 N N . ASP A 1 295 ? -32.531 -3.482 50.730 1.00 94.31 295 ASP A N 1
ATOM 2173 C CA . ASP A 1 295 ? -33.326 -4.637 51.123 1.00 94.31 295 ASP A CA 1
ATOM 2174 C C . ASP A 1 295 ? -32.698 -5.444 52.271 1.00 94.31 295 ASP A C 1
ATOM 2176 O O . ASP A 1 295 ? -31.561 -5.929 52.218 1.00 94.31 295 ASP A O 1
ATOM 2180 N N . CYS A 1 296 ? -33.474 -5.584 53.342 1.00 92.19 296 CYS A N 1
ATOM 2181 C CA . CYS A 1 296 ? -33.157 -6.395 54.502 1.00 92.19 296 CYS A CA 1
ATOM 2182 C C . CYS A 1 296 ? -33.429 -7.900 54.289 1.00 92.19 296 CYS A C 1
ATOM 2184 O O . CYS A 1 296 ? -32.875 -8.710 55.042 1.00 92.19 296 CYS A O 1
ATOM 2186 N N . ASN A 1 297 ? -34.300 -8.289 53.349 1.00 91.88 297 ASN A N 1
ATOM 2187 C CA . ASN A 1 297 ? -34.659 -9.677 53.056 1.00 91.88 297 ASN A CA 1
ATOM 2188 C C . ASN A 1 297 ? -35.142 -9.904 51.606 1.00 91.88 297 ASN A C 1
ATOM 2190 O O . ASN A 1 297 ? -36.328 -10.089 51.363 1.00 91.88 297 ASN A O 1
ATOM 2194 N N . ASP A 1 298 ? -34.180 -10.139 50.725 1.00 89.81 298 ASP A N 1
ATOM 2195 C CA . ASP A 1 298 ? -34.339 -10.402 49.279 1.00 89.81 298 ASP A CA 1
ATOM 2196 C C . ASP A 1 298 ? -35.128 -11.669 48.909 1.00 89.81 298 ASP A C 1
ATOM 2198 O O . ASP A 1 298 ? -35.352 -11.988 47.746 1.00 89.81 298 ASP A O 1
ATOM 2202 N N . GLY A 1 299 ? -35.526 -12.469 49.898 1.00 94.44 299 GLY A N 1
ATOM 2203 C CA . GLY A 1 299 ? -36.366 -13.640 49.672 1.00 94.44 299 GLY A CA 1
ATOM 2204 C C . GLY A 1 299 ? -37.862 -13.378 49.835 1.00 94.44 299 GLY A C 1
ATOM 2205 O O . GLY A 1 299 ? -38.638 -14.327 49.670 1.00 94.44 299 GLY A O 1
ATOM 2206 N N . GLN A 1 300 ? -38.272 -12.179 50.264 1.00 93.88 300 GLN A N 1
ATOM 2207 C CA . GLN A 1 300 ? -39.645 -11.924 50.681 1.00 93.88 300 GLN A CA 1
ATOM 2208 C C . GLN A 1 300 ? -40.006 -10.437 50.789 1.00 93.88 300 GLN A C 1
ATOM 2210 O O . GLN A 1 300 ? -39.441 -9.730 51.618 1.00 93.88 300 GLN A O 1
ATOM 2215 N N . PHE A 1 301 ? -41.143 -10.085 50.172 1.00 93.81 301 PHE A N 1
ATOM 2216 C CA . PHE A 1 301 ? -41.780 -8.775 50.302 1.00 93.81 301 PHE A CA 1
ATOM 2217 C C . PHE A 1 301 ? -41.916 -8.304 51.747 1.00 93.81 301 PHE A C 1
ATOM 2219 O O . PHE A 1 301 ? -42.523 -8.984 52.587 1.00 93.81 301 PHE A O 1
ATOM 2226 N N . GLN A 1 302 ? -41.436 -7.088 51.988 1.00 94.38 302 GLN A N 1
ATOM 2227 C CA . GLN A 1 302 ? -41.519 -6.413 53.272 1.00 94.38 302 GLN A CA 1
ATOM 2228 C C . GLN A 1 302 ? -42.487 -5.232 53.206 1.00 94.38 302 GLN A C 1
ATOM 2230 O O . GLN A 1 302 ? -42.502 -4.448 52.257 1.00 94.38 302 GLN A O 1
ATOM 2235 N N . TYR A 1 303 ? -43.302 -5.098 54.247 1.00 93.81 303 TYR A N 1
ATOM 2236 C CA . TYR A 1 303 ? -44.360 -4.099 54.325 1.00 93.81 303 TYR A CA 1
ATOM 2237 C C . TYR A 1 303 ? -44.103 -3.104 55.453 1.00 93.81 303 TYR A C 1
ATOM 2239 O O . TYR A 1 303 ? -43.559 -3.462 56.502 1.00 93.81 303 TYR A O 1
ATOM 2247 N N . LEU A 1 304 ? -44.487 -1.848 55.224 1.00 94.06 304 LEU A N 1
ATOM 2248 C CA . LEU A 1 304 ? -44.383 -0.776 56.209 1.00 94.06 304 LEU A CA 1
ATOM 2249 C C . LEU A 1 304 ? -45.252 -1.100 57.429 1.00 94.06 304 LEU A C 1
ATOM 2251 O O . LEU A 1 304 ? -46.424 -1.417 57.264 1.00 94.06 304 LEU A O 1
ATOM 2255 N N . ASP A 1 305 ? -44.656 -0.993 58.611 1.00 91.94 305 ASP A N 1
ATOM 2256 C CA . ASP A 1 305 ? -45.303 -1.078 59.923 1.00 91.94 305 ASP A CA 1
ATOM 2257 C C . ASP A 1 305 ? -45.026 0.255 60.627 1.00 91.94 305 ASP A C 1
ATOM 2259 O O . ASP A 1 305 ? -43.937 0.477 61.173 1.00 91.94 305 ASP A O 1
ATOM 2263 N N . SER A 1 306 ? -45.945 1.210 60.474 1.00 91.88 306 SER A N 1
ATOM 2264 C CA . SER A 1 306 ? -45.709 2.585 60.934 1.00 91.88 306 SER A CA 1
ATOM 2265 C C . SER A 1 306 ? -45.974 2.766 62.428 1.00 91.88 306 SER A C 1
ATOM 2267 O O . SER A 1 306 ? -45.417 3.689 63.035 1.00 91.88 306 SER A O 1
ATOM 2269 N N . ASP A 1 307 ? -46.810 1.921 63.028 1.00 87.25 307 ASP A N 1
ATOM 2270 C CA . ASP A 1 307 ? -47.184 2.005 64.440 1.00 87.25 307 ASP A CA 1
ATOM 2271 C C . ASP A 1 307 ? -46.447 1.000 65.349 1.00 87.25 307 ASP A C 1
ATOM 2273 O O . ASP A 1 307 ? -46.418 1.186 66.573 1.00 87.25 307 ASP A O 1
ATOM 2277 N N . GLY A 1 308 ? -45.755 0.021 64.761 1.00 88.50 308 GLY A N 1
ATOM 2278 C CA . GLY A 1 308 ? -44.877 -0.931 65.427 1.00 88.50 308 GLY A CA 1
ATOM 2279 C C . GLY A 1 308 ? -45.598 -2.116 66.069 1.00 88.50 308 GLY A C 1
ATOM 2280 O O . GLY A 1 308 ? -45.046 -2.704 67.011 1.00 88.50 308 GLY A O 1
ATOM 2281 N N . ASP A 1 309 ? -46.818 -2.453 65.642 1.00 86.50 309 ASP A N 1
ATOM 2282 C CA . ASP A 1 309 ? -47.588 -3.568 66.208 1.00 86.50 309 ASP A CA 1
ATOM 2283 C C . ASP A 1 309 ? -47.247 -4.949 65.608 1.00 86.50 309 ASP A C 1
ATOM 2285 O O . ASP A 1 309 ? -47.604 -5.996 66.177 1.00 86.50 309 ASP A O 1
ATOM 2289 N N . GLY A 1 310 ? -46.460 -4.962 64.528 1.00 88.88 310 GLY A N 1
ATOM 2290 C CA . GLY A 1 310 ? -46.010 -6.152 63.816 1.00 88.88 310 GLY A CA 1
ATOM 2291 C C . GLY A 1 310 ? -46.892 -6.567 62.634 1.00 88.88 310 GLY A C 1
ATOM 2292 O O . GLY A 1 310 ? -46.610 -7.610 62.024 1.00 88.88 310 GLY A O 1
ATOM 2293 N N . PHE A 1 311 ? -47.935 -5.807 62.299 1.00 88.69 311 PHE A N 1
ATOM 2294 C CA . PHE A 1 311 ? -48.748 -5.990 61.101 1.00 88.69 311 PHE A CA 1
ATOM 2295 C C . PHE A 1 311 ? -48.459 -4.887 60.087 1.00 88.69 311 PHE A C 1
ATOM 2297 O O . PHE A 1 311 ? -48.485 -3.711 60.405 1.00 88.69 311 PHE A O 1
ATOM 2304 N N . GLY A 1 312 ? -48.148 -5.273 58.851 1.00 89.62 312 GLY A N 1
ATOM 2305 C CA . GLY A 1 312 ? -47.766 -4.303 57.829 1.00 89.62 312 GLY A CA 1
ATOM 2306 C C . GLY A 1 312 ? -48.952 -3.842 56.996 1.00 89.62 312 GLY A C 1
ATOM 2307 O O . GLY A 1 312 ? -49.939 -4.569 56.831 1.00 89.62 312 GLY A O 1
ATOM 2308 N N . SER A 1 313 ? -48.829 -2.657 56.404 1.00 92.00 313 SER A N 1
ATOM 2309 C CA . SER A 1 313 ? -49.751 -2.170 55.379 1.00 92.00 313 SER A CA 1
ATOM 2310 C C . SER A 1 313 ? -49.508 -2.824 54.015 1.00 92.00 313 SER A C 1
ATOM 2312 O O . SER A 1 313 ? -48.790 -3.806 53.873 1.00 92.00 313 SER A O 1
ATOM 2314 N N . VAL A 1 314 ? -50.126 -2.292 52.959 1.00 91.12 314 VAL A N 1
ATOM 2315 C CA . VAL A 1 314 ? -49.863 -2.712 51.568 1.00 91.12 314 VAL A CA 1
ATOM 2316 C C . VAL A 1 314 ? -48.665 -1.987 50.939 1.00 91.12 314 VAL A C 1
ATOM 2318 O O . VAL A 1 314 ? -48.375 -2.192 49.762 1.00 91.12 314 VAL A O 1
ATOM 2321 N N . THR A 1 315 ? -47.999 -1.107 51.690 1.00 93.00 315 THR A N 1
ATOM 2322 C CA . THR A 1 315 ? -46.866 -0.311 51.200 1.00 93.00 315 THR A CA 1
ATOM 2323 C C . THR A 1 315 ? -45.577 -1.114 51.318 1.00 93.00 315 THR A C 1
ATOM 2325 O O . THR A 1 315 ? -45.194 -1.470 52.429 1.00 93.00 315 THR A O 1
ATOM 2328 N N . LEU A 1 316 ? -44.900 -1.363 50.194 1.00 93.25 316 LEU A N 1
ATOM 2329 C CA . LEU A 1 316 ? -43.600 -2.039 50.167 1.00 93.25 316 LEU A CA 1
ATOM 2330 C C . LEU A 1 316 ? -42.478 -1.111 50.649 1.00 93.25 316 LEU A C 1
ATOM 2332 O O . LEU A 1 316 ? -42.445 0.074 50.302 1.00 93.25 316 LEU A O 1
ATOM 2336 N N . VAL A 1 317 ? -41.561 -1.661 51.438 1.00 94.25 317 VAL A N 1
ATOM 2337 C CA . VAL A 1 317 ? -40.366 -0.986 51.961 1.00 94.25 317 VAL A CA 1
ATOM 2338 C C . VAL A 1 317 ? -39.221 -1.985 52.021 1.00 94.25 317 VAL A C 1
ATOM 2340 O O . VAL A 1 317 ? -39.457 -3.115 52.408 1.00 94.25 317 VAL A O 1
ATOM 2343 N N . GLY A 1 318 ? -37.975 -1.576 51.772 1.00 92.88 318 GLY A N 1
ATOM 2344 C CA . GLY A 1 318 ? -36.846 -2.522 51.828 1.00 92.88 318 GLY A CA 1
ATOM 2345 C C . GLY A 1 318 ? -36.610 -3.168 53.205 1.00 92.88 318 GLY A C 1
ATOM 2346 O O . GLY A 1 318 ? -35.997 -4.223 53.314 1.00 92.88 318 GLY A O 1
ATOM 2347 N N . CYS A 1 319 ? -37.114 -2.574 54.292 1.00 93.94 319 CYS A N 1
ATOM 2348 C CA . CYS A 1 319 ? -37.033 -3.155 55.633 1.00 93.94 319 CYS A CA 1
ATOM 2349 C C . CYS A 1 319 ? -38.339 -2.915 56.400 1.00 93.94 319 CYS A C 1
ATOM 2351 O O . CYS A 1 319 ? -38.686 -1.768 56.685 1.00 93.94 319 CYS A O 1
ATOM 2353 N N . GLY A 1 320 ? -39.037 -3.993 56.765 1.00 93.00 320 GLY A N 1
ATOM 2354 C CA . GLY A 1 320 ? -40.353 -3.941 57.404 1.00 93.00 320 GLY A CA 1
ATOM 2355 C C . GLY A 1 320 ? -40.777 -5.290 57.985 1.00 93.00 320 GLY A C 1
ATOM 2356 O O . GLY A 1 320 ? -39.944 -6.039 58.505 1.00 93.00 320 GLY A O 1
ATOM 2357 N N . VAL A 1 321 ? -42.074 -5.590 57.905 1.00 92.94 321 VAL A N 1
ATOM 2358 C CA . VAL A 1 321 ? -42.661 -6.853 58.376 1.00 92.94 321 VAL A CA 1
ATOM 2359 C C . VAL A 1 321 ? -43.142 -7.734 57.212 1.00 92.94 321 VAL A C 1
ATOM 2361 O O . VAL A 1 321 ? -43.578 -7.217 56.187 1.00 92.94 321 VAL A O 1
ATOM 2364 N N . PRO A 1 322 ? -43.153 -9.073 57.368 1.00 94.00 322 PRO A N 1
ATOM 2365 C CA . PRO A 1 322 ? -43.425 -10.026 56.281 1.00 94.00 322 PRO A CA 1
ATOM 2366 C C . PRO A 1 322 ? -44.903 -10.146 55.857 1.00 94.00 322 PRO A C 1
ATOM 2368 O O . PRO A 1 322 ? -45.268 -11.089 55.149 1.00 94.00 322 PRO A O 1
ATOM 2371 N N . ASN A 1 323 ? -45.788 -9.284 56.363 1.00 90.38 323 ASN A N 1
ATOM 2372 C CA . ASN A 1 323 ? -47.236 -9.416 56.212 1.00 90.38 323 ASN A CA 1
ATOM 2373 C C . ASN A 1 323 ? -47.900 -8.073 55.882 1.00 90.38 323 ASN A C 1
ATOM 2375 O O . ASN A 1 323 ? -47.429 -7.043 56.337 1.00 90.38 323 ASN A O 1
ATOM 2379 N N . SER A 1 324 ? -49.019 -8.118 55.155 1.00 90.50 324 SER A N 1
ATOM 2380 C CA . SER A 1 324 ? -49.804 -6.949 54.725 1.00 90.50 324 SER A CA 1
ATOM 2381 C C . SER A 1 324 ? -51.211 -6.925 55.336 1.00 90.50 324 SER A C 1
ATOM 2383 O O . SER A 1 324 ? -52.212 -6.700 54.653 1.00 90.50 324 SER A O 1
ATOM 2385 N N . SER A 1 325 ? -51.313 -7.293 56.616 1.00 89.19 325 SER A N 1
ATOM 2386 C CA . SER A 1 325 ? -52.599 -7.539 57.286 1.00 89.19 325 SER A CA 1
ATOM 2387 C C . SER A 1 325 ? -53.147 -6.348 58.076 1.00 89.19 325 SER A C 1
ATOM 2389 O O . SER A 1 325 ? -54.158 -6.519 58.757 1.00 89.19 325 SER A O 1
ATOM 2391 N N . ASP A 1 326 ? -52.539 -5.164 57.976 1.00 82.56 326 ASP A N 1
ATOM 2392 C CA . ASP A 1 326 ? -53.029 -3.972 58.663 1.00 82.56 326 ASP A CA 1
ATOM 2393 C C . ASP A 1 326 ? -53.955 -3.116 57.781 1.00 82.56 326 ASP A C 1
ATOM 2395 O O . ASP A 1 326 ? -53.604 -2.643 56.696 1.00 82.56 326 ASP A O 1
ATOM 2399 N N . CYS A 1 327 ? -55.179 -2.910 58.271 1.00 82.31 327 CYS A N 1
ATOM 2400 C CA . CYS A 1 327 ? -56.185 -2.076 57.623 1.00 82.31 327 CYS A CA 1
ATOM 2401 C C . CYS A 1 327 ? -56.095 -0.584 57.997 1.00 82.31 327 CYS A C 1
ATOM 2403 O O . CYS A 1 327 ? -56.748 0.231 57.338 1.00 82.31 327 CYS A O 1
ATOM 2405 N N . ASN A 1 328 ? -55.303 -0.214 59.012 1.00 83.06 328 ASN A N 1
ATOM 2406 C CA . ASN A 1 328 ? -54.990 1.168 59.375 1.00 83.06 328 ASN A CA 1
ATOM 2407 C C . ASN A 1 328 ? -53.613 1.291 60.054 1.00 83.06 328 ASN A C 1
ATOM 2409 O O . ASN A 1 328 ? -53.537 1.463 61.265 1.00 83.06 328 ASN A O 1
ATOM 2413 N N . ASP A 1 329 ? -52.578 1.396 59.224 1.00 80.56 329 ASP A N 1
ATOM 2414 C CA . ASP A 1 329 ? -51.152 1.528 59.589 1.00 80.56 329 ASP A CA 1
ATOM 2415 C C . ASP A 1 329 ? -50.806 2.738 60.477 1.00 80.56 329 ASP A C 1
ATOM 2417 O O . ASP A 1 329 ? -49.674 2.924 60.894 1.00 80.56 329 ASP A O 1
ATOM 2421 N N . ASN A 1 330 ? -51.757 3.634 60.753 1.00 84.62 330 ASN A N 1
ATOM 2422 C CA . ASN A 1 330 ? -51.527 4.778 61.639 1.00 84.62 330 ASN A CA 1
ATOM 2423 C C . ASN A 1 330 ? -52.090 4.560 63.052 1.00 84.62 330 ASN A C 1
ATOM 2425 O O . ASN A 1 330 ? -52.154 5.520 63.831 1.00 84.62 330 ASN A O 1
ATOM 2429 N N . GLN A 1 331 ? -52.582 3.361 63.376 1.00 81.69 331 GLN A N 1
ATOM 2430 C CA . GLN A 1 331 ? -53.260 3.096 64.636 1.00 81.69 331 GLN A CA 1
ATOM 2431 C C . GLN A 1 331 ? -53.120 1.641 65.078 1.00 81.69 331 GLN A C 1
ATOM 2433 O O . GLN A 1 331 ? -53.705 0.769 64.448 1.00 81.69 331 GLN A O 1
ATOM 2438 N N . LEU A 1 332 ? -52.562 1.455 66.284 1.00 78.62 332 LEU A N 1
ATOM 2439 C CA . LEU A 1 332 ? -52.424 0.143 66.919 1.00 78.62 332 LEU A CA 1
ATOM 2440 C C . LEU A 1 332 ? -53.739 -0.636 66.877 1.00 78.62 332 LEU A C 1
ATOM 2442 O O . LEU A 1 332 ? -54.753 -0.189 67.441 1.00 78.62 332 LEU A O 1
ATOM 2446 N N . GLN A 1 333 ? -53.705 -1.814 66.258 1.00 72.38 333 GLN A N 1
ATOM 2447 C CA . GLN A 1 333 ? -54.863 -2.689 66.176 1.00 72.38 333 GLN A CA 1
ATOM 2448 C C . GLN A 1 333 ? -54.751 -3.817 67.192 1.00 72.38 333 GLN A C 1
ATOM 2450 O O . GLN A 1 333 ? -53.712 -4.434 67.417 1.00 72.38 333 GLN A O 1
ATOM 2455 N N . TYR A 1 334 ? -55.872 -4.101 67.845 1.00 73.12 334 TYR A N 1
ATOM 2456 C CA . TYR A 1 334 ? -55.946 -5.115 68.883 1.00 73.12 334 TYR A CA 1
ATOM 2457 C C . TYR A 1 334 ? -56.946 -6.185 68.464 1.00 73.12 334 TYR A C 1
ATOM 2459 O O . TYR A 1 334 ? -58.060 -5.876 68.045 1.00 73.12 334 TYR A O 1
ATOM 2467 N N . LEU A 1 335 ? -56.561 -7.454 68.612 1.00 70.94 335 LEU A N 1
ATOM 2468 C CA . LEU A 1 335 ? -57.437 -8.583 68.319 1.00 70.94 335 LEU A CA 1
ATOM 2469 C C . LEU A 1 335 ? -58.642 -8.582 69.275 1.00 70.94 335 LEU A C 1
ATOM 2471 O O . LEU A 1 335 ? -58.476 -8.767 70.484 1.00 70.94 335 LEU A O 1
ATOM 2475 N N . ASP A 1 336 ? -59.836 -8.418 68.713 1.00 78.12 336 ASP A N 1
ATOM 2476 C CA . ASP A 1 336 ? -61.127 -8.627 69.373 1.00 78.12 336 ASP A CA 1
ATOM 2477 C C . ASP A 1 336 ? -61.599 -10.062 69.082 1.00 78.12 336 ASP A C 1
ATOM 2479 O O . ASP A 1 336 ? -62.181 -10.360 68.037 1.00 78.12 336 ASP A O 1
ATOM 2483 N N . ALA A 1 337 ? -61.231 -10.991 69.966 1.00 79.62 337 ALA A N 1
ATOM 2484 C CA . ALA A 1 337 ? -61.459 -12.422 69.758 1.00 79.62 337 ALA A CA 1
ATOM 2485 C C . ALA A 1 337 ? -62.896 -12.864 70.088 1.00 79.62 337 ALA A C 1
ATOM 2487 O O . ALA A 1 337 ? -63.326 -13.930 69.641 1.00 79.62 337 ALA A O 1
ATOM 2488 N N . ASP A 1 338 ? -63.616 -12.084 70.889 1.00 80.81 338 ASP A N 1
ATOM 2489 C CA . ASP A 1 338 ? -64.974 -12.353 71.358 1.00 80.81 338 ASP A CA 1
ATOM 2490 C C . ASP A 1 338 ? -66.039 -11.455 70.709 1.00 80.81 338 ASP A C 1
ATOM 2492 O O . ASP A 1 338 ? -67.234 -11.706 70.889 1.00 80.81 338 ASP A O 1
ATOM 2496 N N . GLY A 1 339 ? -65.630 -10.508 69.862 1.00 82.25 339 GLY A N 1
ATOM 2497 C CA . GLY A 1 339 ? -66.508 -9.674 69.044 1.00 82.25 339 GLY A CA 1
ATOM 2498 C C . GLY A 1 339 ? -67.253 -8.620 69.857 1.00 82.25 339 GLY A C 1
ATOM 2499 O O . GLY A 1 339 ? -68.380 -8.261 69.500 1.00 82.25 339 GLY A O 1
ATOM 2500 N N . ASP A 1 340 ? -66.674 -8.182 70.974 1.00 83.31 340 ASP A N 1
ATOM 2501 C CA . ASP A 1 340 ? -67.304 -7.260 71.920 1.00 83.31 340 ASP A CA 1
ATOM 2502 C C . ASP A 1 340 ? -66.973 -5.779 71.647 1.00 83.31 340 ASP A C 1
ATOM 2504 O O . ASP A 1 340 ? -67.566 -4.881 72.255 1.00 83.31 340 ASP A O 1
ATOM 2508 N N . GLY A 1 341 ? -66.086 -5.520 70.683 1.00 78.62 341 GLY A N 1
ATOM 2509 C CA . GLY A 1 341 ? -65.631 -4.196 70.284 1.00 78.62 341 GLY A CA 1
ATOM 2510 C C . GLY A 1 341 ? -64.429 -3.663 71.070 1.00 78.62 341 GLY A C 1
ATOM 2511 O O . GLY A 1 341 ? -64.058 -2.507 70.851 1.00 78.62 341 GLY A O 1
ATOM 2512 N N . PHE A 1 342 ? -63.810 -4.449 71.960 1.00 73.38 342 PHE A N 1
ATOM 2513 C CA . PHE A 1 342 ? -62.632 -4.064 72.741 1.00 73.38 342 PHE A 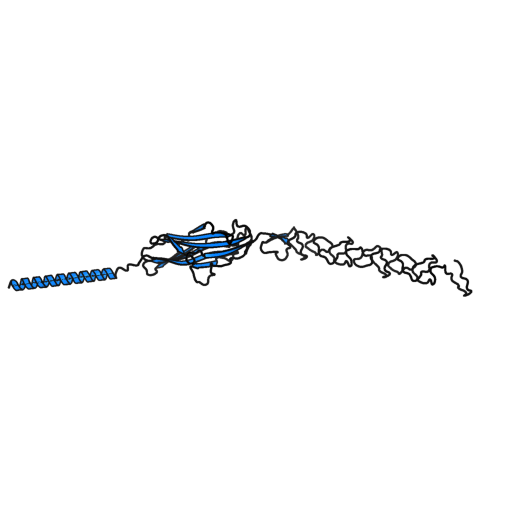CA 1
ATOM 2514 C C . PHE A 1 342 ? -61.486 -5.063 72.565 1.00 73.38 342 PHE A C 1
ATOM 2516 O O . PHE A 1 342 ? -61.469 -6.152 73.128 1.00 73.38 342 PHE A O 1
ATOM 2523 N N . GLY A 1 343 ? -60.443 -4.656 71.843 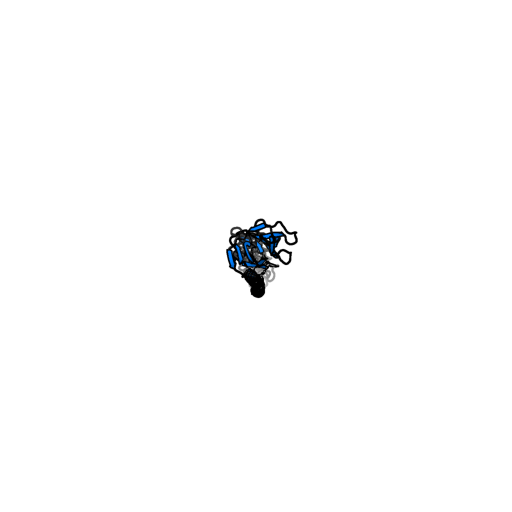1.00 71.56 343 GLY A N 1
ATOM 2524 C CA . GLY A 1 343 ? -59.267 -5.504 71.699 1.00 71.56 343 GLY A CA 1
ATOM 2525 C C . GLY A 1 343 ? -58.381 -5.537 72.954 1.00 71.56 343 GLY A C 1
ATOM 2526 O O . GLY A 1 343 ? -58.302 -4.587 73.739 1.00 71.56 343 GLY A O 1
ATOM 2527 N N . ARG A 1 344 ? -57.698 -6.667 73.156 1.00 66.38 344 ARG A N 1
ATOM 2528 C CA . ARG A 1 344 ? -56.829 -6.920 74.316 1.00 66.38 344 ARG A CA 1
ATOM 2529 C C . ARG A 1 344 ? -55.386 -6.456 74.057 1.00 66.38 344 ARG A C 1
ATOM 2531 O O . ARG A 1 344 ? -54.767 -6.900 73.094 1.00 66.38 344 ARG A O 1
ATOM 2538 N N . ASN A 1 345 ? -54.807 -5.670 74.974 1.00 57.97 345 ASN A N 1
ATOM 2539 C CA . ASN A 1 345 ? -53.360 -5.400 74.991 1.00 57.97 345 ASN A CA 1
ATOM 2540 C C . ASN A 1 345 ? -52.572 -6.696 75.249 1.00 57.97 345 ASN A C 1
ATOM 2542 O O . ASN A 1 345 ? -52.943 -7.477 76.135 1.00 57.97 345 ASN A O 1
ATOM 2546 N N . ARG A 1 346 ? -51.487 -6.907 74.490 1.00 54.81 346 ARG A N 1
ATOM 2547 C CA . ARG A 1 346 ? -50.479 -7.929 74.811 1.00 54.81 346 ARG A CA 1
ATOM 2548 C C . ARG A 1 346 ? -49.857 -7.670 76.181 1.00 54.81 346 ARG A C 1
ATOM 2550 O O . ARG A 1 346 ? -49.575 -6.493 76.494 1.00 54.81 346 ARG A O 1
#

pLDDT: mean 91.05, std 10.02, range [54.81, 98.69]

Foldseek 3Di:
DVVVVVVVVVVVVVVVVVVVVVVVVVVVVVVVVPDLQFDWDKDFPFKWWWKQAQVPDTATAGQRDDDPGHHLAAAELEEAEQPDLRGIWGQAMKTWMWTADPKDWDWKWKWKFKDAPPDDTDDIDIDTFAWDDWDDDPRNTITTMTHGRRGGDDPSPPDDFHKMKMWMWMWIAMPPPGIDIRADVPHTGIYIYGYFYKAKWAFQQAPLQEHAPVGIDIDRVDADPRTHRHRLAPDSVAWAAAQQPPLQAGDPHTDNDHHRHHLAPDSNAWAADQQVPLQAGDPHTDNDHHRHRLAPDSVAWAADQQPPQQAGDPHTDNDHHRHHPDPDSVDDDADPPPPPPDGDDD

Radius of gyration: 51.27 Å; chains: 1; bounding box: 119×32×180 Å